Protein AF-0000000075205198 (afdb_homodimer)

Secondary structure (DSSP, 8-state):
--EEE-TTSTTTTS--S-----BTTBS-SBPPPPTT--TT-EEEEEEE--S-S-S-THHHHHHHHTTS-TTTTEEEETTTTEEEEEHHHHHHHHHHHHHTTT-TT--S-HHHHHHHHHHHHHHHHHH---BEEESTTSS--TTS--EEEEEEEE-THHHHHHHHHHHHHHHHHT---HHHHHHT--/--EEE-TTSTGGGS--S-----BTTBS-SBPPPPTT--TT-EEEEEEE--S-S-S-THHHHHHHHTTS-GGGGEEEETTTTEEEEEHHHHHHHHHHHHHTTT-TT--S-HHHHHHHHHHHHHHHHHH---BEEES-SSS--TTS--EEEEEEEE-THHHHHHHHHHHHHHHHHT---HHHHHHT--

Solvent-accessible surface area (backbone atoms only — not comparable to full-atom values): 20553 Å² total; per-residue (Å²): 131,74,49,77,47,61,91,78,55,54,66,61,64,44,71,66,91,60,85,55,73,53,49,94,84,38,52,71,57,47,61,77,61,48,88,94,47,58,90,78,39,38,23,46,44,65,40,64,69,68,90,64,55,45,76,54,27,77,84,29,37,68,62,42,66,64,68,47,41,48,46,52,27,33,44,58,42,59,93,80,47,43,50,21,36,29,39,28,39,50,50,49,48,32,54,40,39,53,28,22,57,79,33,92,77,56,60,30,46,70,68,57,42,31,50,33,50,42,49,51,52,51,49,34,44,30,58,37,41,48,32,43,29,76,45,68,53,83,63,49,40,96,84,50,78,48,64,56,48,63,36,86,16,36,49,41,65,47,56,47,51,31,29,42,53,40,37,54,58,43,47,75,73,70,61,73,56,62,63,38,50,61,68,57,49,107,128,73,48,77,46,59,89,79,55,55,66,60,64,45,70,65,90,62,82,57,73,52,50,94,84,38,52,71,58,49,62,77,60,49,88,96,47,56,91,78,40,38,22,44,43,65,40,63,68,68,92,62,56,44,76,53,28,76,83,28,37,67,62,40,64,64,70,46,40,49,46,52,28,32,44,60,42,58,92,82,48,42,51,22,33,29,40,28,39,50,50,49,48,32,54,39,39,53,28,21,56,79,33,90,78,54,58,30,47,70,68,56,44,32,51,31,49,44,48,49,52,52,48,35,44,32,56,37,41,47,30,43,30,74,61,54,65,84,62,48,40,96,83,50,78,50,64,56,49,63,37,85,16,36,48,39,65,47,55,49,52,31,29,40,53,41,37,54,57,46,47,75,73,69,60,73,56,62,64,40,51,60,66,56,50,107

Organism: Armillaria gallica (NCBI:txid47427)

Sequence (372 aa):
MVVKCSRNNIYTILHPQFESRFLGHDFPSSLPLPPSRSPSDRVLLPVQETVHYSLSGDASDNEWSNLTSAGFGYAHLGPDSRLFMVGMFHELHCLRVLNFAFDRSHKATGDHVHHCLNYLRQMALCSADVTLEPGDFTKRNFDGSRTGSVHVCRDWSALYDAMEENWVQWEDVDGDDTSARTAASLMVVKCSRNNIYTILHPQFESRFLGHDFPSSLPLPPSRSPSDRVLLPVQETVHYSLSGDASDNEWSNLTSAGFGYAHLGPDSRLFMVGMFHELHCLRVLNFAFDRSHKATGDHVHHCLNYLRQMALCSADVTLEPGDFTKRNFDGSRTGSVHVCRDWSALYDAMEENWVQWEDVDGDDTSARTAASL

InterPro domains:
  IPR021765 Mycotoxin biosynthesis protein UstYa-like [PF11807] (83-161)
  IPR021765 Mycotoxin biosynthesis protein UstYa-like [PTHR33365] (65-172)

Radius of gyration: 20.65 Å; Cα contacts (8 Å, |Δi|>4): 602; chains: 2; bounding box: 50×59×40 Å

pLDDT: mean 81.4, std 19.87, range [23.39, 98.44]

Nearest PDB structures (foldseek):
  6i6m-assembly1_B  TM=3.383E-01  e=5.314E+00  Papaver somniferum
  6i6n-assembly1_B  TM=3.858E-01  e=7.253E+00  Papaver somniferum
  1g9j-assembly1_A  TM=3.951E-01  e=6.018E+00  Ruminiclostridium cellulolyticum
  7vkl-assembly1_A  TM=1.612E-01  e=4.994E+00  Mus musculus
  8fy3-assembly1_B  TM=1.682E-01  e=8.741E+00  Homo sapiens

Foldseek 3Di:
DPDDDDPPCPVVVQDPPPQQQPPDPRDGPAQDFDPVDDQPDKDKDWAFDDPALDLQQPVRLVVLQVVAAQLLQWFQDHPVGDTDGHLVSLLSLLSSLSSCCPPPVCQRPPVSNVVNVVSVVVVCVVVVFPFDWDPVVVPPPPPDDRTTGMGIGRPCVRVRVSSVVRNVVVCVPPVDSVPSPVVSGD/DPDDDDPPCPCVVQDPPPQQQPPDPRDGPAQDFDPVDDQPDKDKDWAFDDPALDLQQPVRLVVLQVVAAQLLQWFQDHPVGDTDGHLVSLLSLLSSLSSCCPPPVPQRPPVSNVVNVVSVVVVCVVVVFPFDWDDPVVVPPPPDDRTTGMGIGGDCVRVRVSSVVRNVVVCVPPVDSVPSDVVSGD

Structure (mmCIF, N/CA/C/O backbone):
data_AF-0000000075205198-model_v1
#
loop_
_entity.id
_entity.type
_entity.pdbx_description
1 polymer 'Oxidase ustYa'
#
loop_
_atom_site.group_PDB
_atom_site.id
_atom_site.type_symbol
_atom_site.label_atom_id
_atom_site.label_alt_id
_atom_site.label_comp_id
_atom_site.label_asym_id
_atom_site.label_entity_id
_atom_site.label_seq_id
_atom_site.pdbx_PDB_ins_code
_atom_site.Cartn_x
_atom_site.Cartn_y
_atom_site.Cartn_z
_atom_site.occupancy
_atom_site.B_iso_or_equiv
_atom_site.auth_seq_id
_atom_site.auth_comp_id
_atom_site.auth_asym_id
_atom_site.auth_atom_id
_atom_site.pdbx_PDB_model_num
ATOM 1 N N . MET A 1 1 ? 1.169 7.176 -18.672 1 23.47 1 MET A N 1
ATOM 2 C CA . MET A 1 1 ? 2.529 7.129 -19.203 1 23.47 1 MET A CA 1
ATOM 3 C C . MET A 1 1 ? 3.553 7.105 -18.078 1 23.47 1 MET A C 1
ATOM 5 O O . MET A 1 1 ? 3.557 7.992 -17.219 1 23.47 1 MET A O 1
ATOM 9 N N . VAL A 1 2 ? 3.914 6.008 -17.688 1 34.41 2 VAL A N 1
ATOM 10 C CA . VAL A 1 2 ? 4.973 5.754 -16.719 1 34.41 2 VAL A CA 1
ATOM 11 C C . VAL A 1 2 ? 6.305 6.262 -17.266 1 34.41 2 VAL A C 1
ATOM 13 O O . VAL A 1 2 ? 6.668 5.977 -18.406 1 34.41 2 VAL A O 1
ATOM 16 N N . VAL A 1 3 ? 6.828 7.371 -16.922 1 29.94 3 VAL A N 1
ATOM 17 C CA . VAL A 1 3 ? 8.133 7.82 -17.391 1 29.94 3 VAL A CA 1
ATOM 18 C C . VAL A 1 3 ? 9.234 7.086 -16.625 1 29.94 3 VAL A C 1
ATOM 20 O O . VAL A 1 3 ? 9.188 6.984 -15.398 1 29.94 3 VAL A O 1
ATOM 23 N N . LYS A 1 4 ? 10 6.355 -17.438 1 35.94 4 LYS A N 1
ATOM 24 C CA . LYS A 1 4 ? 11.164 5.637 -16.922 1 35.94 4 LYS A CA 1
ATOM 25 C C . LYS A 1 4 ? 12.25 6.605 -16.453 1 35.94 4 LYS A C 1
ATOM 27 O O . LYS A 1 4 ? 12.586 7.555 -17.172 1 35.94 4 LYS A O 1
ATOM 32 N N . CYS A 1 5 ? 12.453 6.828 -15.258 1 34.03 5 CYS A N 1
ATOM 33 C CA . CYS A 1 5 ? 13.523 7.73 -14.836 1 34.03 5 CYS A CA 1
ATOM 34 C C . CYS A 1 5 ? 14.852 6.992 -14.758 1 34.03 5 CYS A C 1
ATOM 36 O O . CYS A 1 5 ? 14.922 5.883 -14.227 1 34.03 5 CYS A O 1
ATOM 38 N N . SER A 1 6 ? 15.734 7.211 -15.672 1 29.42 6 SER A N 1
ATOM 39 C CA . SER A 1 6 ? 17.078 6.648 -15.664 1 29.42 6 SER A CA 1
ATOM 40 C C . SER A 1 6 ? 17.703 6.707 -14.266 1 29.42 6 SER A C 1
ATOM 42 O O . SER A 1 6 ? 17.328 7.551 -13.453 1 29.42 6 SER A O 1
ATOM 44 N N . ARG A 1 7 ? 18.625 5.648 -13.859 1 35.31 7 ARG A N 1
ATOM 45 C CA . ARG A 1 7 ? 19.344 5.426 -12.609 1 35.31 7 ARG A CA 1
ATOM 46 C C . ARG A 1 7 ? 19.766 6.75 -11.977 1 35.31 7 ARG A C 1
ATOM 48 O O . ARG A 1 7 ? 19.75 6.887 -10.758 1 35.31 7 ARG A O 1
ATOM 55 N N . ASN A 1 8 ? 20.609 7.535 -12.641 1 28.91 8 ASN A N 1
ATOM 56 C CA . ASN A 1 8 ? 21.375 8.664 -12.125 1 28.91 8 ASN A CA 1
ATOM 57 C C . ASN A 1 8 ? 20.469 9.82 -11.719 1 28.91 8 ASN A C 1
ATOM 59 O O . ASN A 1 8 ? 20.859 10.672 -10.914 1 28.91 8 ASN A O 1
ATOM 63 N N . ASN A 1 9 ? 19.484 10.172 -12.508 1 28.69 9 ASN A N 1
ATOM 64 C CA . ASN A 1 9 ? 18.859 11.492 -12.5 1 28.69 9 ASN A CA 1
ATOM 65 C C . ASN A 1 9 ? 17.672 11.539 -11.539 1 28.69 9 ASN A C 1
ATOM 67 O O . ASN A 1 9 ? 16.859 12.469 -11.586 1 28.69 9 ASN A O 1
ATOM 71 N N . ILE A 1 10 ? 17.375 10.477 -11.016 1 31.58 10 ILE A N 1
ATOM 72 C CA . ILE A 1 10 ? 16.172 10.594 -10.195 1 31.58 10 ILE A CA 1
ATOM 73 C C . ILE A 1 10 ? 16.422 11.547 -9.031 1 31.58 10 ILE A C 1
ATOM 75 O O . ILE A 1 10 ? 15.531 12.305 -8.633 1 31.58 10 ILE A O 1
ATOM 79 N N . TYR A 1 11 ? 17.594 11.258 -8.461 1 32.47 11 TYR A N 1
ATOM 80 C CA . TYR A 1 11 ? 17.875 12.086 -7.293 1 32.47 11 TYR A CA 1
ATOM 81 C C . TYR A 1 11 ? 17.906 13.562 -7.66 1 32.47 11 TYR A C 1
ATOM 83 O O . TYR A 1 11 ? 17.75 14.43 -6.793 1 32.47 11 TYR A O 1
ATOM 91 N N . THR A 1 12 ? 18.422 13.727 -8.922 1 31 12 THR A N 1
ATOM 92 C CA . THR A 1 12 ? 18.688 15.125 -9.234 1 31 12 THR A CA 1
ATOM 93 C C . THR A 1 12 ? 17.391 15.898 -9.406 1 31 12 THR A C 1
ATOM 95 O O . THR A 1 12 ? 17.406 17.125 -9.547 1 31 12 THR A O 1
ATOM 98 N N . ILE A 1 13 ? 16.469 15.109 -9.883 1 33.19 13 ILE A N 1
ATOM 99 C CA . ILE A 1 13 ? 15.336 16.016 -9.953 1 33.19 13 ILE A CA 1
ATOM 100 C C . ILE A 1 13 ? 15.016 16.562 -8.562 1 33.19 13 ILE A C 1
ATOM 102 O O . ILE A 1 13 ? 14.055 17.312 -8.375 1 33.19 13 ILE A O 1
ATOM 106 N N . LEU A 1 14 ? 15.414 15.648 -7.598 1 36 14 LEU A N 1
ATOM 107 C CA . LEU A 1 14 ? 15.117 16.203 -6.285 1 36 14 LEU A CA 1
ATOM 108 C C . LEU A 1 14 ? 15.773 17.578 -6.109 1 36 14 LEU A C 1
ATOM 110 O O . LEU A 1 14 ? 16.906 17.781 -6.555 1 36 14 LEU A O 1
ATOM 114 N N . HIS A 1 15 ? 15.039 18.547 -6.035 1 35.53 15 HIS A N 1
ATOM 115 C CA . HIS A 1 15 ? 15.359 19.953 -5.953 1 35.53 15 HIS A CA 1
ATOM 116 C C . HIS A 1 15 ? 16.578 20.188 -5.07 1 35.53 15 HIS A C 1
ATOM 118 O O . HIS A 1 15 ? 16.719 19.562 -4.016 1 35.53 15 HIS A O 1
ATOM 124 N N . PRO A 1 16 ? 17.75 20.5 -5.609 1 36 16 PRO A N 1
ATOM 125 C CA . PRO A 1 16 ? 18.766 21.109 -4.754 1 36 16 PRO A CA 1
ATOM 126 C C . PRO A 1 16 ? 18.156 21.875 -3.572 1 36 16 PRO A C 1
ATOM 128 O O . PRO A 1 16 ? 16.984 22.281 -3.633 1 36 16 PRO A O 1
ATOM 131 N N . GLN A 1 17 ? 18.797 21.781 -2.32 1 39.09 17 GLN A N 1
ATOM 132 C CA . GLN A 1 17 ? 18.594 22.641 -1.159 1 39.09 17 GLN A CA 1
ATOM 133 C C . GLN A 1 17 ? 18.172 24.047 -1.582 1 39.09 17 GLN A C 1
ATOM 135 O O . GLN A 1 17 ? 18.875 25.016 -1.318 1 39.09 17 GLN A O 1
ATOM 140 N N . PHE A 1 18 ? 17.906 24.312 -2.779 1 45.75 18 PHE A N 1
ATOM 141 C CA . PHE A 1 18 ? 17.453 25.688 -2.857 1 45.75 18 PHE A CA 1
ATOM 142 C C . PHE A 1 18 ? 16.188 25.891 -2.033 1 45.75 18 PHE A C 1
ATOM 144 O O . PHE A 1 18 ? 15.375 24.969 -1.895 1 45.75 18 PHE A O 1
ATOM 151 N N . GLU A 1 19 ? 16.141 26.828 -1.091 1 64.31 19 GLU A N 1
ATOM 152 C CA . GLU A 1 19 ? 15.086 27.281 -0.189 1 64.31 19 GLU A CA 1
ATOM 153 C C . GLU A 1 19 ? 13.734 27.328 -0.901 1 64.31 19 GLU A C 1
ATOM 155 O O . GLU A 1 19 ? 13.492 28.219 -1.718 1 64.31 19 GLU A O 1
ATOM 160 N N . SER A 1 20 ? 13.047 26.125 -0.979 1 78.88 20 SER A N 1
ATOM 161 C CA . SER A 1 20 ? 11.695 26.156 -1.54 1 78.88 20 SER A CA 1
ATOM 162 C C . SER A 1 20 ? 10.836 27.219 -0.853 1 78.88 20 SER A C 1
ATOM 164 O O . SER A 1 20 ? 10.977 27.453 0.349 1 78.88 20 SER A O 1
ATOM 166 N N . ARG A 1 21 ? 10.227 28.047 -1.669 1 84.5 21 ARG A N 1
ATOM 167 C CA . ARG A 1 21 ? 9.312 29.047 -1.122 1 84.5 21 ARG A CA 1
ATOM 168 C C . ARG A 1 21 ? 7.98 28.406 -0.739 1 84.5 21 ARG A C 1
ATOM 170 O O . ARG A 1 21 ? 7.152 29.031 -0.077 1 84.5 21 ARG A O 1
ATOM 177 N N . PHE A 1 22 ? 7.781 27.062 -1.086 1 88.12 22 PHE A N 1
ATOM 178 C CA . PHE A 1 22 ? 6.598 26.266 -0.776 1 88.12 22 PHE A CA 1
ATOM 179 C C . PHE A 1 22 ? 5.348 26.906 -1.369 1 88.12 22 PHE A C 1
ATOM 181 O O . PHE A 1 22 ? 4.281 26.891 -0.747 1 88.12 22 PHE A O 1
ATOM 188 N N . LEU A 1 23 ? 5.57 27.594 -2.547 1 84.06 23 LEU A N 1
ATOM 189 C CA . LEU A 1 23 ? 4.445 28.141 -3.293 1 84.06 23 LEU A CA 1
ATOM 190 C C . LEU A 1 23 ? 4.191 27.344 -4.566 1 84.06 23 LEU A C 1
ATOM 192 O O . LEU A 1 23 ? 5.137 26.922 -5.242 1 84.06 23 LEU A O 1
ATOM 196 N N . GLY A 1 24 ? 2.912 27.156 -4.867 1 83.38 24 GLY A N 1
ATOM 197 C CA . GLY A 1 24 ? 2.592 26.391 -6.074 1 83.38 24 GLY A CA 1
ATOM 198 C C . GLY A 1 24 ? 3.25 25.031 -6.113 1 83.38 24 GLY A C 1
ATOM 199 O O . GLY A 1 24 ? 3.094 24.234 -5.191 1 83.38 24 GLY A O 1
ATOM 200 N N . HIS A 1 25 ? 4.105 24.859 -7.082 1 85.25 25 HIS A N 1
ATOM 201 C CA . HIS A 1 25 ? 4.75 23.562 -7.277 1 85.25 25 HIS A CA 1
ATOM 202 C C . HIS A 1 25 ? 6.176 23.562 -6.738 1 85.25 25 HIS A C 1
ATOM 204 O O . HIS A 1 25 ? 6.91 22.578 -6.898 1 85.25 25 HIS A O 1
ATOM 210 N N . ASP A 1 26 ? 6.496 24.703 -6.094 1 87.94 26 ASP A N 1
ATOM 211 C CA . ASP A 1 26 ? 7.844 24.844 -5.547 1 87.94 26 ASP A CA 1
ATOM 212 C C . ASP A 1 26 ? 7.926 24.266 -4.137 1 87.94 26 ASP A C 1
ATOM 214 O O . ASP A 1 26 ? 7.879 25 -3.15 1 87.94 26 ASP A O 1
ATOM 218 N N . PHE A 1 27 ? 8.055 23.047 -3.955 1 89.5 27 PHE A N 1
ATOM 219 C CA . PHE A 1 27 ? 8.234 22.328 -2.697 1 89.5 27 PHE A CA 1
ATOM 220 C C . PHE A 1 27 ? 8.883 20.984 -2.932 1 89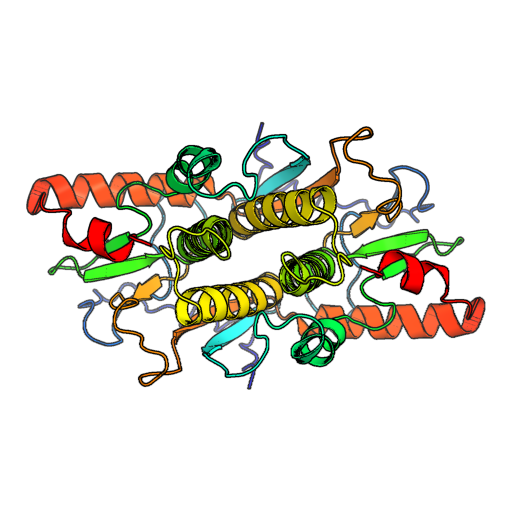.5 27 PHE A C 1
ATOM 222 O O . PHE A 1 27 ? 8.828 20.438 -4.035 1 89.5 27 PHE A O 1
ATOM 229 N N . PRO A 1 28 ? 9.562 20.438 -1.964 1 90.44 28 PRO A N 1
ATOM 230 C CA . PRO A 1 28 ? 10.164 19.125 -2.154 1 90.44 28 PRO A CA 1
ATOM 231 C C . PRO A 1 28 ? 9.117 18.031 -2.395 1 90.44 28 PRO A C 1
ATOM 233 O O . PRO A 1 28 ? 7.984 18.141 -1.921 1 90.44 28 PRO A O 1
ATOM 236 N N . SER A 1 29 ? 9.492 17 -3.035 1 90.44 29 SER A N 1
ATOM 237 C CA . SER A 1 29 ? 8.57 15.914 -3.357 1 90.44 29 SER A CA 1
ATOM 238 C C . SER A 1 29 ? 8.359 14.992 -2.16 1 90.44 29 SER A C 1
ATOM 240 O O . SER A 1 29 ? 7.367 14.258 -2.105 1 90.44 29 SER A O 1
ATOM 242 N N . SER A 1 30 ? 9.359 15.086 -1.227 1 94.06 30 SER A N 1
ATOM 243 C CA . SER A 1 30 ? 9.273 14.141 -0.115 1 94.06 30 SER A CA 1
ATOM 244 C C . SER A 1 30 ? 9.453 14.852 1.225 1 94.06 30 SER A C 1
ATOM 246 O O . SER A 1 30 ? 10.102 15.898 1.299 1 94.06 30 SER A O 1
ATOM 248 N N . LEU A 1 31 ? 8.836 14.25 2.232 1 94.38 31 LEU A N 1
ATOM 249 C CA . LEU A 1 31 ? 8.977 14.727 3.604 1 94.38 31 LEU A CA 1
ATOM 250 C C . LEU A 1 31 ? 10.438 14.68 4.047 1 94.38 31 LEU A C 1
ATOM 252 O O . LEU A 1 31 ? 11.094 13.641 3.928 1 94.38 31 LEU A O 1
ATOM 256 N N . PRO A 1 32 ? 10.914 15.805 4.469 1 89.94 32 PRO A N 1
ATOM 257 C CA . PRO A 1 32 ? 12.258 15.758 5.039 1 89.94 32 PRO A CA 1
ATOM 258 C C . PRO A 1 32 ? 12.336 14.898 6.305 1 89.94 32 PRO A C 1
ATOM 260 O O . PRO A 1 32 ? 11.5 15.047 7.199 1 89.94 32 PRO A O 1
ATOM 263 N N . LEU A 1 33 ? 13.305 14.008 6.375 1 91.06 33 LEU A N 1
ATOM 264 C CA . LEU A 1 33 ? 13.5 13.164 7.551 1 91.06 33 LEU A CA 1
ATOM 265 C C . LEU A 1 33 ? 14.578 13.758 8.461 1 91.06 33 LEU A C 1
ATOM 267 O O . LEU A 1 33 ? 15.438 14.516 8 1 91.06 33 LEU A O 1
ATOM 271 N N . PRO A 1 34 ? 14.477 13.414 9.742 1 85.56 34 PRO A N 1
ATOM 272 C CA . PRO A 1 34 ? 15.562 13.844 10.625 1 85.56 34 PRO A CA 1
ATOM 273 C C . PRO A 1 34 ? 16.922 13.305 10.195 1 85.56 34 PRO A C 1
ATOM 275 O O . PRO A 1 34 ? 17 12.227 9.594 1 85.56 34 PRO A O 1
ATOM 278 N N . PRO A 1 35 ? 17.891 14.039 10.531 1 82.06 35 PRO A N 1
ATOM 279 C CA . PRO A 1 35 ? 19.234 13.641 10.102 1 82.06 35 PRO A CA 1
ATOM 280 C C . PRO A 1 35 ? 19.625 12.242 10.594 1 82.06 35 PRO A C 1
ATOM 282 O O . PRO A 1 35 ? 20.438 11.562 9.969 1 82.06 35 PRO A O 1
ATOM 285 N N . SER A 1 36 ? 19.078 11.812 11.703 1 85.56 36 SER A N 1
ATOM 286 C CA . SER A 1 36 ? 19.422 10.516 12.281 1 85.56 36 SER A CA 1
ATOM 287 C C . SER A 1 36 ? 18.719 9.375 11.547 1 85.56 36 SER A C 1
ATOM 289 O O . SER A 1 36 ? 18.969 8.203 11.82 1 85.56 36 SER A O 1
ATOM 291 N N . ARG A 1 37 ? 17.859 9.812 10.602 1 85 37 ARG A N 1
ATOM 292 C CA . ARG A 1 37 ? 17.078 8.812 9.898 1 85 37 ARG A CA 1
ATOM 293 C C . ARG A 1 37 ? 17.375 8.844 8.398 1 85 37 ARG A C 1
ATOM 295 O O . ARG A 1 37 ? 17.594 9.906 7.824 1 85 37 ARG A O 1
ATOM 302 N N . SER A 1 38 ? 17.297 7.598 7.816 1 81.44 38 SER A N 1
ATOM 303 C CA . SER A 1 38 ? 17.547 7.492 6.379 1 81.44 38 SER A CA 1
ATOM 304 C C . SER A 1 38 ? 16.375 6.805 5.676 1 81.44 38 SER A C 1
ATOM 306 O O . SER A 1 38 ? 15.82 5.832 6.188 1 81.44 38 SER A O 1
ATOM 308 N N . PRO A 1 39 ? 16.031 7.352 4.508 1 77.44 39 PRO A N 1
ATOM 309 C CA . PRO A 1 39 ? 15.008 6.668 3.713 1 77.44 39 PRO A CA 1
ATOM 310 C C . PRO A 1 39 ? 15.43 5.258 3.303 1 77.44 39 PRO A C 1
ATOM 312 O O . PRO A 1 39 ? 14.586 4.457 2.896 1 77.44 39 PRO A O 1
ATOM 315 N N . SER A 1 40 ? 16.719 4.977 3.504 1 82 40 SER A N 1
ATOM 316 C CA . SER A 1 40 ? 17.219 3.674 3.068 1 82 40 SER A CA 1
ATOM 317 C C . SER A 1 40 ? 17.188 2.662 4.207 1 82 40 SER A C 1
ATOM 319 O O . SER A 1 40 ? 17.453 1.476 3.996 1 82 40 SER A O 1
ATOM 321 N N . ASP A 1 41 ? 16.859 3.199 5.379 1 89.12 41 ASP A N 1
ATOM 322 C CA . ASP A 1 41 ? 16.75 2.273 6.508 1 89.12 41 ASP A CA 1
ATOM 323 C C . ASP A 1 41 ? 15.648 1.248 6.277 1 89.12 41 ASP A C 1
ATOM 325 O O . ASP A 1 41 ? 14.555 1.599 5.832 1 89.12 41 ASP A O 1
ATOM 329 N N . ARG A 1 42 ? 16.062 -0.014 6.516 1 93.56 42 ARG A N 1
ATOM 330 C CA . ARG A 1 42 ? 15.102 -1.09 6.301 1 93.56 42 ARG A CA 1
ATOM 331 C C . ARG A 1 42 ? 14.828 -1.847 7.598 1 93.56 42 ARG A C 1
ATOM 333 O O . ARG A 1 42 ? 15.711 -1.946 8.461 1 93.56 42 ARG A O 1
ATOM 340 N N . VAL A 1 43 ? 13.609 -2.322 7.754 1 93.88 43 VAL A N 1
ATOM 341 C CA . VAL A 1 43 ? 13.195 -3.17 8.867 1 93.88 43 VAL A CA 1
ATOM 342 C C . VAL A 1 43 ? 12.422 -4.375 8.336 1 93.88 43 VAL A C 1
ATOM 344 O O . VAL A 1 43 ? 11.938 -4.359 7.203 1 93.88 43 VAL A O 1
ATOM 347 N N . LEU A 1 44 ? 12.398 -5.422 9.109 1 94.69 44 LEU A N 1
ATOM 348 C CA . LEU A 1 44 ? 11.648 -6.621 8.742 1 94.69 44 LEU A CA 1
ATOM 349 C C . LEU A 1 44 ? 10.281 -6.629 9.414 1 94.69 44 LEU A C 1
ATOM 351 O O . LEU A 1 44 ? 10.156 -6.289 10.594 1 94.69 44 LEU A O 1
ATOM 355 N N . LEU A 1 45 ? 9.289 -6.992 8.656 1 94.69 45 LEU A N 1
ATOM 356 C CA . LEU A 1 45 ? 7.922 -7.051 9.156 1 94.69 45 LEU A CA 1
ATOM 357 C C . LEU A 1 45 ? 7.316 -8.43 8.914 1 94.69 45 LEU A C 1
ATOM 359 O O . LEU A 1 45 ? 6.918 -8.75 7.793 1 94.69 45 LEU A O 1
ATOM 363 N N . PRO A 1 46 ? 7.297 -9.281 9.93 1 92.5 46 PRO A N 1
ATOM 364 C CA . PRO A 1 46 ? 6.414 -10.445 9.797 1 92.5 46 PRO A CA 1
ATOM 365 C C . PRO A 1 46 ? 4.934 -10.07 9.844 1 92.5 46 PRO A C 1
ATOM 367 O O . PRO A 1 46 ? 4.457 -9.547 10.852 1 92.5 46 PRO A O 1
ATOM 370 N N . VAL A 1 47 ? 4.27 -10.297 8.781 1 92.19 47 VAL A N 1
ATOM 371 C CA . VAL A 1 47 ? 2.85 -9.953 8.75 1 92.19 47 VAL A CA 1
ATOM 372 C C . VAL A 1 47 ? 2.09 -10.805 9.773 1 92.19 47 VAL A C 1
ATOM 374 O O . VAL A 1 47 ? 2.355 -12 9.914 1 92.19 47 VAL A O 1
ATOM 377 N N . GLN A 1 48 ? 1.148 -10.148 10.469 1 89.88 48 GLN A N 1
ATOM 378 C CA . GLN A 1 48 ? 0.395 -10.836 11.508 1 89.88 48 GLN A CA 1
ATOM 379 C C . GLN A 1 48 ? -1.103 -10.57 11.367 1 89.88 48 GLN A C 1
ATOM 381 O O . GLN A 1 48 ? -1.514 -9.484 10.969 1 89.88 48 GLN A O 1
ATOM 386 N N . GLU A 1 49 ? -1.832 -11.586 11.648 1 89 49 GLU A N 1
ATOM 387 C CA . GLU A 1 49 ? -3.268 -11.375 11.805 1 89 49 GLU A CA 1
ATOM 388 C C . GLU A 1 49 ? -3.594 -10.797 13.18 1 89 49 GLU A C 1
ATOM 390 O O . GLU A 1 49 ? -2.816 -10.953 14.125 1 89 49 GLU A O 1
ATOM 395 N N . THR A 1 50 ? -4.664 -10.078 13.297 1 89.94 50 THR A N 1
ATOM 396 C CA . THR A 1 50 ? -5.086 -9.461 14.547 1 89.94 50 THR A CA 1
ATOM 397 C C . THR A 1 50 ? -6.605 -9.383 14.633 1 89.94 50 THR A C 1
ATOM 399 O O . THR A 1 50 ? -7.285 -9.359 13.602 1 89.94 50 THR A O 1
ATOM 402 N N . VAL A 1 51 ? -7.156 -9.32 15.781 1 90.56 51 VAL A N 1
ATOM 403 C CA . VAL A 1 51 ? -8.586 -9.109 15.977 1 90.56 51 VAL A CA 1
ATOM 404 C C . VAL A 1 51 ? -8.914 -7.625 15.844 1 90.56 51 VAL A C 1
ATOM 406 O O . VAL A 1 51 ? -10.086 -7.246 15.75 1 90.56 51 VAL A O 1
ATOM 409 N N . HIS A 1 52 ? -7.883 -6.777 15.766 1 93.06 52 HIS A N 1
ATOM 410 C CA . HIS A 1 52 ? -8.055 -5.332 15.695 1 93.06 52 HIS A CA 1
ATOM 411 C C . HIS A 1 52 ? -8.281 -4.879 14.258 1 93.06 52 HIS A C 1
ATOM 413 O O . HIS A 1 52 ? -8.016 -5.629 13.312 1 93.06 52 HIS A O 1
ATOM 419 N N . TYR A 1 53 ? -8.836 -3.656 14.125 1 93.31 53 TYR A N 1
ATOM 420 C CA . TYR A 1 53 ? -9.016 -2.992 12.836 1 93.31 53 TYR A CA 1
ATOM 421 C C . TYR A 1 53 ? -10.062 -3.709 11.992 1 93.31 53 TYR A C 1
ATOM 423 O O . TYR A 1 53 ? -9.82 -4.012 10.82 1 93.31 53 TYR A O 1
ATOM 431 N N . SER A 1 54 ? -11.07 -4.055 12.617 1 89.88 54 SER A N 1
ATOM 432 C CA . SER A 1 54 ? -12.203 -4.652 11.922 1 89.88 54 SER A CA 1
ATOM 433 C C . SER A 1 54 ? -12.992 -3.598 11.148 1 89.88 54 SER A C 1
ATOM 435 O O . SER A 1 54 ? -12.805 -2.396 11.359 1 89.88 54 SER A O 1
ATOM 437 N N . LEU A 1 55 ? -13.742 -4.039 10.211 1 89.19 55 LEU A N 1
ATOM 438 C CA . LEU A 1 55 ? -14.68 -3.182 9.5 1 89.19 55 LEU A CA 1
ATOM 439 C C . LEU A 1 55 ? -15.977 -3.021 10.281 1 89.19 55 LEU A C 1
ATOM 441 O O . LEU A 1 55 ? -17.031 -3.514 9.859 1 89.19 55 LEU A O 1
ATOM 445 N N . SER A 1 56 ? -16.016 -2.26 11.414 1 89.75 56 SER A N 1
ATOM 446 C CA . SER A 1 56 ? -17.172 -2.176 12.297 1 89.75 56 SER A CA 1
ATOM 447 C C . SER A 1 56 ? -17.594 -0.729 12.516 1 89.75 56 SER A C 1
ATOM 449 O O . SER A 1 56 ? -18.312 -0.423 13.469 1 89.75 56 SER A O 1
ATOM 451 N N . GLY A 1 57 ? -17.125 0.128 11.648 1 90.94 57 GLY A N 1
ATOM 452 C CA . GLY A 1 57 ? -17.531 1.519 11.742 1 90.94 57 GLY A CA 1
ATOM 453 C C . GLY A 1 57 ? -17.109 2.184 13.039 1 90.94 57 GLY A C 1
ATOM 454 O O . GLY A 1 57 ? -15.945 2.137 13.414 1 90.94 57 GLY A O 1
ATOM 455 N N . ASP A 1 58 ? -18.031 2.68 13.773 1 93.19 58 ASP A N 1
ATOM 456 C CA . ASP A 1 58 ? -17.766 3.426 14.992 1 93.19 58 ASP A CA 1
ATOM 457 C C . ASP A 1 58 ? -17.062 2.545 16.031 1 93.19 58 ASP A C 1
ATOM 459 O O . ASP A 1 58 ? -16.188 3.006 16.75 1 93.19 58 ASP A O 1
ATOM 463 N N . ALA A 1 59 ? -17.469 1.325 16.094 1 92.88 59 ALA A N 1
ATOM 464 C CA . ALA A 1 59 ? -16.969 0.42 17.125 1 92.88 59 ALA A CA 1
ATOM 465 C C . ALA A 1 59 ? -15.461 0.223 17 1 92.88 59 ALA A C 1
ATOM 467 O O . ALA A 1 59 ? -14.773 0.007 18.016 1 92.88 59 ALA A O 1
ATOM 468 N N . SER A 1 60 ? -14.898 0.358 15.766 1 93.69 60 SER A N 1
ATOM 469 C CA . SER A 1 60 ? -13.469 0.141 15.57 1 93.69 60 SER A CA 1
ATOM 470 C C . SER A 1 60 ? -12.758 1.441 15.211 1 93.69 60 SER A C 1
ATOM 472 O O . SER A 1 60 ? -11.555 1.446 14.961 1 93.69 60 SER A O 1
ATOM 474 N N . ASP A 1 61 ? -13.43 2.529 15.219 1 94.19 61 ASP A N 1
ATOM 475 C CA . ASP A 1 61 ? -12.875 3.779 14.711 1 94.19 61 ASP A CA 1
ATOM 476 C C . ASP A 1 61 ? -11.672 4.227 15.531 1 94.19 61 ASP A C 1
ATOM 478 O O . ASP A 1 61 ? -10.727 4.809 15 1 94.19 61 ASP A O 1
ATOM 482 N N . ASN A 1 62 ? -11.742 4.023 16.812 1 95.06 62 ASN A N 1
ATOM 483 C CA . ASN A 1 62 ? -10.625 4.438 17.656 1 95.06 62 ASN A CA 1
ATOM 484 C C . ASN A 1 62 ? -9.32 3.76 17.25 1 95.06 62 ASN A C 1
ATOM 486 O O . ASN A 1 62 ? -8.258 4.383 17.266 1 95.06 62 ASN A O 1
ATOM 490 N N . GLU A 1 63 ? -9.359 2.553 16.875 1 95.81 63 GLU A N 1
ATOM 491 C CA . GLU A 1 63 ? -8.172 1.844 16.406 1 95.81 63 GLU A CA 1
ATOM 492 C C . GLU A 1 63 ? -7.645 2.441 15.102 1 95.81 63 GLU A C 1
ATOM 494 O O . GLU A 1 63 ? -6.445 2.689 14.969 1 95.81 63 GLU A O 1
ATOM 499 N N . TRP A 1 64 ? -8.531 2.691 14.188 1 95.94 64 TRP A N 1
ATOM 500 C CA . TRP A 1 64 ? -8.156 3.234 12.883 1 95.94 64 TRP A CA 1
ATOM 501 C C . TRP A 1 64 ? -7.656 4.672 13.023 1 95.94 64 TRP A C 1
ATOM 503 O O . TRP A 1 64 ? -6.652 5.047 12.406 1 95.94 64 TRP A O 1
ATOM 513 N N . SER A 1 65 ? -8.336 5.48 13.852 1 93.94 65 SER A N 1
ATOM 514 C CA . SER A 1 65 ? -7.996 6.891 13.992 1 93.94 65 SER A CA 1
ATOM 515 C C . SER A 1 65 ? -6.645 7.074 14.672 1 93.94 65 SER A C 1
ATOM 517 O O . SER A 1 65 ? -5.992 8.109 14.508 1 93.94 65 SER A O 1
ATOM 519 N N . ASN A 1 66 ? -6.188 6.094 15.406 1 95.19 66 ASN A N 1
ATOM 520 C CA . ASN A 1 66 ? -4.93 6.195 16.141 1 95.19 66 ASN A CA 1
ATOM 521 C C . ASN A 1 66 ? -3.738 5.824 15.258 1 95.19 66 ASN A C 1
ATOM 523 O O . ASN A 1 66 ? -2.588 5.922 15.688 1 95.19 66 ASN A O 1
ATOM 527 N N . LEU A 1 67 ? -3.998 5.488 14 1 96.19 67 LEU A N 1
ATOM 528 C CA . LEU A 1 67 ? -2.914 5.16 13.086 1 96.19 67 LEU A CA 1
ATOM 529 C C . LEU A 1 67 ? -2.273 6.43 12.523 1 96.19 67 LEU A C 1
ATOM 531 O O . LEU A 1 67 ? -1.188 6.375 11.945 1 96.19 67 LEU A O 1
ATOM 535 N N . THR A 1 68 ? -2.896 7.555 12.734 1 95.88 68 THR A N 1
ATOM 536 C CA . THR A 1 68 ? -2.363 8.797 12.195 1 95.88 68 THR A CA 1
ATOM 537 C C . THR A 1 68 ? -1.167 9.273 13.016 1 95.88 68 THR A C 1
ATOM 539 O O . THR A 1 68 ? -0.745 8.602 13.953 1 95.88 68 THR A O 1
ATOM 542 N N . SER A 1 69 ? -0.558 10.32 12.594 1 96.31 69 SER A N 1
ATOM 543 C CA . SER A 1 69 ? 0.587 10.938 13.258 1 96.31 69 SER A CA 1
ATOM 544 C C . SER A 1 69 ? 0.191 12.242 13.953 1 96.31 69 SER A C 1
ATOM 546 O O . SER A 1 69 ? -0.957 12.68 13.852 1 96.31 69 SER A O 1
ATOM 548 N N . ALA A 1 70 ? 1.207 12.773 14.695 1 94.19 70 ALA A N 1
ATOM 549 C CA . ALA A 1 70 ? 1.068 14.188 15.047 1 94.19 70 ALA A CA 1
ATOM 550 C C . ALA A 1 70 ? 0.769 15.031 13.812 1 94.19 70 ALA A C 1
ATOM 552 O O . ALA A 1 70 ? 1.353 14.812 12.75 1 94.19 70 ALA A O 1
ATOM 553 N N . GLY A 1 71 ? -0.261 15.914 13.961 1 91.44 71 GLY A N 1
ATOM 554 C CA . GLY A 1 71 ? -0.695 16.703 12.82 1 91.44 71 GLY A CA 1
ATOM 555 C C . GLY A 1 71 ? -1.702 15.984 11.945 1 91.44 71 GLY A C 1
ATOM 556 O O . GLY A 1 71 ? -1.982 16.422 10.828 1 91.44 71 GLY A O 1
ATOM 557 N N . PHE A 1 72 ? -2.145 14.781 12.352 1 92 72 PHE A N 1
ATOM 558 C CA . PHE A 1 72 ? -3.205 14.023 11.695 1 92 72 PHE A CA 1
ATOM 559 C C . PHE A 1 72 ? -2.812 13.664 10.266 1 92 72 PHE A C 1
ATOM 561 O O . PHE A 1 72 ? -3.65 13.688 9.359 1 92 72 PHE A O 1
ATOM 568 N N . GLY A 1 73 ? -1.466 13.422 10.102 1 94.06 73 GLY A N 1
ATOM 569 C CA . GLY A 1 73 ? -0.966 12.984 8.805 1 94.06 73 GLY A CA 1
ATOM 570 C C . GLY A 1 73 ? -0.548 14.133 7.906 1 94.06 73 GLY A C 1
ATOM 571 O O . GLY A 1 73 ? -0.042 13.914 6.805 1 94.06 73 GLY A O 1
ATOM 572 N N . TYR A 1 74 ? -0.738 15.383 8.406 1 92.12 74 TYR A N 1
ATOM 573 C CA . TYR A 1 74 ? -0.373 16.562 7.641 1 92.12 74 TYR A CA 1
ATOM 574 C C . TYR A 1 74 ? 0.877 17.219 8.211 1 92.12 74 TYR A C 1
ATOM 576 O O . TYR A 1 74 ? 0.982 17.422 9.422 1 92.12 74 TYR A O 1
ATOM 584 N N . ALA A 1 75 ? 1.768 17.562 7.359 1 92.19 75 ALA A N 1
ATOM 585 C CA . ALA A 1 75 ? 2.953 18.344 7.707 1 92.19 75 ALA A CA 1
ATOM 586 C C . ALA A 1 75 ? 2.748 19.812 7.395 1 92.19 75 ALA A C 1
ATOM 588 O O . ALA A 1 75 ? 2.17 20.172 6.363 1 92.19 75 ALA A O 1
ATOM 589 N N . HIS A 1 76 ? 3.172 20.625 8.312 1 89.44 76 HIS A N 1
ATOM 590 C CA . HIS A 1 76 ? 3.242 22.062 8.109 1 89.44 76 HIS A CA 1
ATOM 591 C C . HIS A 1 76 ? 4.625 22.484 7.629 1 89.44 76 HIS A C 1
ATOM 593 O O . HIS A 1 76 ? 5.594 22.438 8.391 1 89.44 76 HIS A O 1
ATOM 599 N N . LEU A 1 77 ? 4.672 22.938 6.371 1 90.12 77 LEU A N 1
ATOM 600 C CA . LEU A 1 77 ? 6 23.188 5.809 1 90.12 77 LEU A CA 1
ATOM 601 C C . LEU A 1 77 ? 6.086 24.578 5.211 1 90.12 77 LEU A C 1
ATOM 603 O O . LEU A 1 77 ? 5.098 25.094 4.676 1 90.12 77 LEU A O 1
ATOM 607 N N . GLY A 1 78 ? 7.359 25.141 5.262 1 88.06 78 GLY A N 1
ATOM 608 C CA . GLY A 1 78 ? 7.621 26.438 4.668 1 88.06 78 GLY A CA 1
ATOM 609 C C . GLY A 1 78 ? 7.27 27.594 5.578 1 88.06 78 GLY A C 1
ATOM 610 O O . GLY A 1 78 ? 6.781 27.391 6.691 1 88.06 78 GLY A O 1
ATOM 611 N N . PRO A 1 79 ? 7.473 28.828 5.086 1 86.62 79 PRO A N 1
ATOM 612 C CA . PRO A 1 79 ? 7.266 30.016 5.91 1 86.62 79 PRO A CA 1
ATOM 613 C C . PRO A 1 79 ? 5.801 30.234 6.277 1 86.62 79 PRO A C 1
ATOM 615 O O . PRO A 1 79 ? 5.5 30.797 7.336 1 86.62 79 PRO A O 1
ATOM 618 N N . ASP A 1 80 ? 4.867 29.75 5.438 1 84.94 80 ASP A N 1
ATOM 619 C CA . ASP A 1 80 ? 3.441 29.969 5.672 1 84.94 80 ASP A CA 1
ATOM 620 C C . ASP A 1 80 ? 2.783 28.719 6.238 1 84.94 80 ASP A C 1
ATOM 622 O O . ASP A 1 80 ? 1.555 28.609 6.238 1 84.94 80 ASP A O 1
ATOM 626 N N . SER A 1 81 ? 3.547 27.688 6.609 1 87.06 81 SER A N 1
ATOM 627 C CA . SER A 1 81 ? 3.025 26.453 7.188 1 87.06 81 SER A CA 1
ATOM 628 C C . SER A 1 81 ? 2.008 25.797 6.262 1 87.06 81 SER A C 1
ATOM 630 O O . SER A 1 81 ? 0.916 25.422 6.695 1 87.06 81 SER A O 1
ATOM 632 N N . ARG A 1 82 ? 2.406 25.734 5.012 1 87.38 82 ARG A N 1
ATOM 633 C CA . ARG A 1 82 ? 1.541 25.062 4.047 1 87.38 82 ARG A CA 1
ATOM 634 C C . ARG A 1 82 ? 1.336 23.594 4.418 1 87.38 82 ARG A C 1
ATOM 636 O O . ARG A 1 82 ? 2.279 22.922 4.824 1 87.38 82 ARG A O 1
ATOM 643 N N . LEU A 1 83 ? 0.106 23.078 4.246 1 89.38 83 LEU A N 1
ATOM 644 C CA . LEU A 1 83 ? -0.231 21.719 4.648 1 89.38 83 LEU A CA 1
ATOM 645 C C . LEU A 1 83 ? 0.054 20.734 3.523 1 89.38 83 LEU A C 1
ATOM 647 O O . LEU A 1 83 ? -0.302 20.984 2.369 1 89.38 83 LEU A O 1
ATOM 651 N N . PHE A 1 84 ? 0.72 19.672 3.852 1 91.31 84 PHE A N 1
ATOM 652 C CA . PHE A 1 84 ? 0.938 18.531 2.959 1 91.31 84 PHE A CA 1
ATOM 653 C C . PHE A 1 84 ? 0.562 17.219 3.641 1 91.31 84 PHE A C 1
ATOM 655 O O . PHE A 1 84 ? 1.008 16.953 4.758 1 91.31 84 PHE A O 1
ATOM 662 N N . MET A 1 85 ? -0.259 16.531 2.979 1 93.5 85 MET A N 1
ATOM 663 C CA . MET A 1 85 ? -0.446 15.156 3.461 1 93.5 85 MET A CA 1
ATOM 664 C C . MET A 1 85 ? 0.743 14.281 3.082 1 93.5 85 MET A C 1
ATOM 666 O O . MET A 1 85 ? 1.28 14.398 1.979 1 93.5 85 MET A O 1
ATOM 670 N N . VAL A 1 86 ? 1.101 13.43 3.988 1 94.69 86 VAL A N 1
ATOM 671 C CA . VAL A 1 86 ? 2.178 12.484 3.701 1 94.69 86 VAL A CA 1
ATOM 672 C C . VAL A 1 86 ? 1.595 11.164 3.207 1 94.69 86 VAL A C 1
ATOM 674 O O . VAL A 1 86 ? 0.633 10.648 3.781 1 94.69 86 VAL A O 1
ATOM 677 N N . GLY A 1 87 ? 2.227 10.594 2.219 1 96.12 87 GLY A N 1
ATOM 678 C CA . GLY A 1 87 ? 1.687 9.461 1.479 1 96.12 87 GLY A CA 1
ATOM 679 C C . GLY A 1 87 ? 1.271 8.312 2.371 1 96.12 87 GLY A C 1
ATOM 680 O O . GLY A 1 87 ? 0.163 7.785 2.24 1 96.12 87 GLY A O 1
ATOM 681 N N . MET A 1 88 ? 2.109 7.887 3.285 1 97.62 88 MET A N 1
ATOM 682 C CA . MET A 1 88 ? 1.783 6.758 4.152 1 97.62 88 MET A CA 1
ATOM 683 C C . MET A 1 88 ? 0.518 7.035 4.957 1 97.62 88 MET A C 1
ATOM 685 O O . MET A 1 88 ? -0.354 6.172 5.07 1 97.62 88 MET A O 1
ATOM 689 N N . PHE A 1 89 ? 0.417 8.219 5.457 1 96.5 89 PHE A N 1
ATOM 690 C CA . PHE A 1 89 ? -0.722 8.555 6.301 1 96.5 89 PHE A CA 1
ATOM 691 C C . PHE A 1 89 ? -1.983 8.734 5.465 1 96.5 89 PHE A C 1
ATOM 693 O O . PHE A 1 89 ? -3.094 8.5 5.945 1 96.5 89 PHE A O 1
ATOM 700 N N . HIS A 1 90 ? -1.837 9.133 4.223 1 95.19 90 HIS A N 1
ATOM 701 C CA . HIS A 1 90 ? -2.982 9.133 3.32 1 95.19 90 HIS A CA 1
ATOM 702 C C . HIS A 1 90 ? -3.545 7.727 3.146 1 95.19 90 HIS A C 1
ATOM 704 O O . HIS A 1 90 ? -4.762 7.527 3.213 1 95.19 90 HIS A O 1
ATOM 710 N N . GLU A 1 91 ? -2.629 6.762 2.936 1 97.5 91 GLU A N 1
ATOM 711 C CA . GLU A 1 91 ? -3.074 5.379 2.809 1 97.5 91 GLU A CA 1
ATOM 712 C C . GLU A 1 91 ? -3.811 4.918 4.062 1 97.5 91 GLU A C 1
ATOM 714 O O . GLU A 1 91 ? -4.867 4.289 3.975 1 97.5 91 GLU A O 1
ATOM 719 N N . LEU A 1 92 ? -3.264 5.25 5.188 1 97.5 92 LEU A N 1
ATOM 720 C CA . LEU A 1 92 ? -3.881 4.852 6.449 1 97.5 92 LEU A CA 1
ATOM 721 C C . LEU A 1 92 ? -5.215 5.562 6.652 1 97.5 92 LEU A C 1
ATOM 723 O O . LEU A 1 92 ? -6.168 4.973 7.168 1 97.5 92 LEU A O 1
ATOM 727 N N . HIS A 1 93 ? -5.305 6.785 6.25 1 94.88 93 HIS A N 1
ATOM 728 C CA . HIS A 1 93 ? -6.566 7.52 6.273 1 94.88 93 HIS A CA 1
ATOM 729 C C . HIS A 1 93 ? -7.613 6.844 5.398 1 94.88 93 HIS A C 1
ATOM 731 O O . HIS A 1 93 ? -8.773 6.703 5.805 1 94.88 93 HIS A O 1
ATOM 737 N N . CYS A 1 94 ? -7.188 6.422 4.266 1 95.06 94 CYS A N 1
ATOM 738 C CA . CYS A 1 94 ? -8.102 5.734 3.361 1 95.06 94 CYS A CA 1
ATOM 739 C C . CYS A 1 94 ? -8.656 4.469 4 1 95.06 94 CYS A C 1
ATOM 741 O O . CYS A 1 94 ? -9.828 4.141 3.83 1 95.06 94 CYS A O 1
ATOM 743 N N . LEU A 1 95 ? -7.82 3.73 4.668 1 96.69 95 LEU A N 1
ATOM 744 C CA . LEU A 1 95 ? -8.289 2.51 5.316 1 96.69 95 LEU A CA 1
ATOM 745 C C . LEU A 1 95 ? -9.297 2.828 6.41 1 96.69 95 LEU A C 1
ATOM 747 O O . LEU A 1 95 ? -10.266 2.084 6.602 1 96.69 95 LEU A O 1
ATOM 751 N N . ARG A 1 96 ? -9.086 3.928 7.062 1 95 96 ARG A N 1
ATOM 752 C CA . ARG A 1 96 ? -10.086 4.371 8.023 1 95 96 ARG A CA 1
ATOM 753 C C . ARG A 1 96 ? -11.398 4.727 7.332 1 95 96 ARG A C 1
ATOM 755 O O . ARG A 1 96 ? -12.477 4.383 7.82 1 95 96 ARG A O 1
ATOM 762 N N . VAL A 1 97 ? -11.312 5.438 6.238 1 93.06 97 VAL A N 1
ATOM 763 C CA . VAL A 1 97 ? -12.508 5.789 5.484 1 93.06 97 VAL A CA 1
ATOM 764 C C . VAL A 1 97 ? -13.25 4.523 5.07 1 93.06 97 VAL A C 1
ATOM 766 O O . VAL A 1 97 ? -14.477 4.457 5.16 1 93.06 97 VAL A O 1
ATOM 769 N N . LEU A 1 98 ? -12.547 3.494 4.66 1 93.12 98 LEU A N 1
ATOM 770 C CA . LEU A 1 98 ? -13.156 2.24 4.238 1 93.12 98 LEU A CA 1
ATOM 771 C C . LEU A 1 98 ? -13.867 1.562 5.406 1 93.12 98 LEU A C 1
ATOM 773 O O . LEU A 1 98 ? -14.875 0.877 5.215 1 93.12 98 LEU A O 1
ATOM 777 N N . ASN A 1 99 ? -13.359 1.728 6.602 1 92.25 99 ASN A N 1
ATOM 778 C CA . ASN A 1 99 ? -14.039 1.233 7.797 1 92.25 99 ASN A CA 1
ATOM 779 C C . ASN A 1 99 ? -15.461 1.771 7.891 1 92.25 99 ASN A C 1
ATOM 781 O O . ASN A 1 99 ? -16.328 1.129 8.484 1 92.25 99 ASN A O 1
ATOM 785 N N . PHE A 1 100 ? -15.719 2.904 7.199 1 89.81 100 PHE A N 1
ATOM 786 C CA . PHE A 1 100 ? -17.031 3.537 7.281 1 89.81 100 PHE A CA 1
ATOM 787 C C . PHE A 1 100 ? -17.797 3.385 5.969 1 89.81 100 PHE A C 1
ATOM 789 O O . PHE A 1 100 ? -18.875 3.955 5.801 1 89.81 100 PHE A O 1
ATOM 796 N N . ALA A 1 101 ? -17.25 2.725 5.039 1 84.31 101 ALA A N 1
ATOM 797 C CA . ALA A 1 101 ? -17.781 2.693 3.68 1 84.31 101 ALA A CA 1
ATOM 798 C C . ALA A 1 101 ? -19.25 2.252 3.68 1 84.31 101 ALA A C 1
ATOM 800 O O . ALA A 1 101 ? -20.031 2.713 2.855 1 84.31 101 ALA A O 1
ATOM 801 N N . PHE A 1 102 ? -19.625 1.432 4.637 1 75.88 102 PHE A N 1
ATOM 802 C CA . PHE A 1 102 ? -21 0.963 4.594 1 75.88 102 PHE A CA 1
ATOM 803 C C . PHE A 1 102 ? -21.688 1.179 5.938 1 75.88 102 PHE A C 1
ATOM 805 O O . PHE A 1 102 ? -22.672 0.498 6.258 1 75.88 102 PHE A O 1
ATOM 812 N N . ASP A 1 103 ? -21.031 2.051 6.574 1 78.06 103 ASP A N 1
ATOM 813 C CA . ASP A 1 103 ? -21.625 2.363 7.871 1 78.06 103 ASP A CA 1
ATOM 814 C C . ASP A 1 103 ? -22.875 3.229 7.707 1 78.06 103 ASP A C 1
ATOM 816 O O . ASP A 1 103 ? -22.938 4.078 6.816 1 78.06 103 ASP A O 1
ATOM 820 N N . ARG A 1 104 ? -23.938 2.98 8.422 1 78.56 104 ARG A N 1
ATOM 821 C CA . ARG A 1 104 ? -25.203 3.688 8.344 1 78.56 104 ARG A CA 1
ATOM 822 C C . ARG A 1 104 ? -25.031 5.168 8.68 1 78.56 104 ARG A C 1
ATOM 824 O O . ARG A 1 104 ? -25.891 5.988 8.344 1 78.56 104 ARG A O 1
ATOM 831 N N . SER A 1 105 ? -23.922 5.512 9.273 1 77.75 105 SER A N 1
ATOM 832 C CA . SER A 1 105 ? -23.672 6.902 9.656 1 77.75 105 SER A CA 1
ATOM 833 C C . SER A 1 105 ? -23.375 7.766 8.438 1 77.75 105 SER A C 1
ATOM 835 O O . SER A 1 105 ? -23.469 8.992 8.508 1 77.75 105 SER A O 1
ATOM 837 N N . HIS A 1 106 ? -23.016 7.234 7.328 1 78.88 106 HIS A N 1
ATOM 838 C CA . HIS A 1 106 ? -22.672 7.898 6.078 1 78.88 106 HIS A CA 1
ATOM 839 C C . HIS A 1 106 ? -21.562 8.914 6.281 1 78.88 106 HIS A C 1
ATOM 841 O O . HIS A 1 106 ? -21.547 9.969 5.637 1 78.88 106 HIS A O 1
ATOM 847 N N . LYS A 1 107 ? -20.75 8.641 7.227 1 84.75 107 LYS A N 1
ATOM 848 C CA . LYS A 1 107 ? -19.578 9.484 7.453 1 84.75 107 LYS A CA 1
ATOM 849 C C . LYS A 1 107 ? -18.688 9.523 6.227 1 84.75 107 LYS A C 1
ATOM 851 O O . LYS A 1 107 ? -18.125 10.57 5.887 1 84.75 107 LYS A O 1
ATOM 856 N N . ALA A 1 108 ? -18.516 8.43 5.578 1 86.5 108 ALA A N 1
ATOM 857 C CA . ALA A 1 108 ? -17.734 8.367 4.34 1 86.5 108 ALA A CA 1
ATOM 858 C C . ALA A 1 108 ? -18.641 8.398 3.119 1 86.5 108 ALA A C 1
ATOM 860 O O . ALA A 1 108 ? -19.531 7.551 2.979 1 86.5 108 ALA A O 1
ATOM 861 N N . THR A 1 109 ? -18.406 9.336 2.258 1 86.88 109 THR A N 1
ATOM 862 C CA . THR A 1 109 ? -19.203 9.422 1.034 1 86.88 109 THR A CA 1
ATOM 863 C C . THR A 1 109 ? -18.719 8.398 0.008 1 86.88 109 THR A C 1
ATOM 865 O O . THR A 1 109 ? -17.578 7.945 0.066 1 86.88 109 THR A O 1
ATOM 868 N N . GLY A 1 110 ? -19.578 8.07 -0.881 1 85.88 110 GLY A N 1
ATOM 869 C CA . GLY A 1 110 ? -19.188 7.18 -1.967 1 85.88 110 GLY A CA 1
ATOM 870 C C . GLY A 1 110 ? -17.984 7.676 -2.75 1 85.88 110 GLY A C 1
ATOM 871 O O . GLY A 1 110 ? -17.109 6.887 -3.109 1 85.88 110 GLY A O 1
ATOM 872 N N . ASP A 1 111 ? -17.984 8.961 -3.027 1 86.88 111 ASP A N 1
ATOM 873 C CA . ASP A 1 111 ? -16.875 9.555 -3.771 1 86.88 111 ASP A CA 1
ATOM 874 C C . ASP A 1 111 ? -15.57 9.422 -3.002 1 86.88 111 ASP A C 1
ATOM 876 O O . ASP A 1 111 ? -14.516 9.164 -3.592 1 86.88 111 ASP A O 1
ATOM 880 N N . HIS A 1 112 ? -15.609 9.609 -1.713 1 89.62 112 HIS A N 1
ATOM 881 C CA . HIS A 1 112 ? -14.414 9.477 -0.896 1 89.62 112 HIS A CA 1
ATOM 882 C C . HIS A 1 112 ? -13.922 8.031 -0.868 1 89.62 112 HIS A C 1
ATOM 884 O O . HIS A 1 112 ? -12.719 7.777 -0.979 1 89.62 112 HIS A O 1
ATOM 890 N N . VAL A 1 113 ? -14.859 7.137 -0.762 1 91 113 VAL A N 1
ATOM 891 C CA . VAL A 1 113 ? -14.523 5.719 -0.768 1 91 113 VAL A CA 1
ATOM 892 C C . VAL A 1 113 ? -13.898 5.34 -2.107 1 91 113 VAL A C 1
ATOM 894 O O . VAL A 1 113 ? -12.883 4.641 -2.152 1 91 113 VAL A O 1
ATOM 897 N N . HIS A 1 114 ? -14.516 5.855 -3.152 1 90.75 114 HIS A N 1
ATOM 898 C CA . HIS A 1 114 ? -13.984 5.602 -4.488 1 90.75 114 HIS A CA 1
ATOM 899 C C . HIS A 1 114 ? -12.586 6.172 -4.645 1 90.75 114 HIS A C 1
ATOM 901 O O . HIS A 1 114 ? -11.695 5.512 -5.188 1 90.75 114 HIS A O 1
ATOM 907 N N . HIS A 1 115 ? -12.352 7.336 -4.238 1 90.38 115 HIS A N 1
ATOM 908 C CA . HIS A 1 115 ? -11.023 7.941 -4.215 1 90.38 115 HIS A CA 1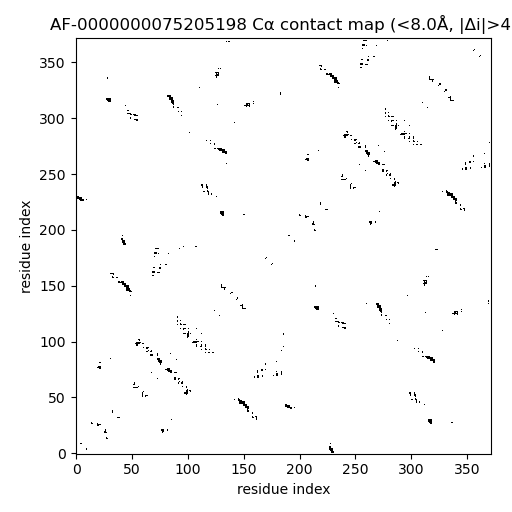
ATOM 909 C C . HIS A 1 115 ? -10.023 7.051 -3.49 1 90.38 115 HIS A C 1
ATOM 911 O O . HIS A 1 115 ? -8.922 6.812 -3.99 1 90.38 115 HIS A O 1
ATOM 917 N N . CYS A 1 116 ? -10.461 6.562 -2.293 1 93.44 116 CYS A N 1
ATOM 918 C CA . CYS A 1 116 ? -9.578 5.762 -1.453 1 93.44 116 CYS A CA 1
ATOM 919 C C . CYS A 1 116 ? -9.188 4.469 -2.156 1 93.44 116 CYS A C 1
ATOM 921 O O . CYS A 1 116 ? -8.008 4.09 -2.156 1 93.44 116 CYS A O 1
ATOM 923 N N . LEU A 1 117 ? -10.188 3.814 -2.744 1 94.5 117 LEU A N 1
ATOM 924 C CA . LEU A 1 117 ? -9.906 2.562 -3.436 1 94.5 117 LEU A CA 1
ATOM 925 C C . LEU A 1 117 ? -8.945 2.787 -4.598 1 94.5 117 LEU A C 1
ATOM 927 O O . LEU A 1 117 ? -7.973 2.045 -4.758 1 94.5 117 LEU A O 1
ATOM 931 N N . ASN A 1 118 ? -9.195 3.764 -5.383 1 93.5 118 ASN A N 1
ATOM 932 C CA . ASN A 1 118 ? -8.336 4.094 -6.512 1 93.5 118 ASN A CA 1
ATOM 933 C C . ASN A 1 118 ? -6.938 4.496 -6.051 1 93.5 118 ASN A C 1
ATOM 935 O O . ASN A 1 118 ? -5.945 4.129 -6.68 1 93.5 118 ASN A O 1
ATOM 939 N N . TYR A 1 119 ? -6.883 5.277 -5.02 1 95 119 TYR A N 1
ATOM 940 C CA . TYR A 1 119 ? -5.602 5.711 -4.48 1 95 119 TYR A CA 1
ATOM 941 C C . TYR A 1 119 ? -4.781 4.523 -3.994 1 95 119 TYR A C 1
ATOM 943 O O . TYR A 1 119 ? -3.617 4.367 -4.367 1 95 119 TYR A O 1
ATOM 951 N N . LEU A 1 120 ? -5.379 3.598 -3.197 1 97.81 120 LEU A N 1
ATOM 952 C CA . LEU A 1 120 ? -4.688 2.43 -2.66 1 97.81 120 LEU A CA 1
ATOM 953 C C . LEU A 1 120 ? -4.242 1.498 -3.783 1 97.81 120 LEU A C 1
ATOM 955 O O . LEU A 1 120 ? -3.188 0.866 -3.688 1 97.81 120 LEU A O 1
ATOM 959 N N . ARG A 1 121 ? -5.059 1.398 -4.82 1 97.94 121 ARG A N 1
ATOM 960 C CA . ARG A 1 121 ? -4.668 0.63 -5.996 1 97.94 121 ARG A CA 1
ATOM 961 C C . ARG A 1 121 ? -3.361 1.15 -6.582 1 97.94 121 ARG A C 1
ATOM 963 O O . ARG A 1 121 ? -2.439 0.374 -6.844 1 97.94 121 ARG A O 1
ATOM 970 N N . GLN A 1 122 ? -3.273 2.424 -6.762 1 97.81 122 GLN A N 1
ATOM 971 C CA . GLN A 1 122 ? -2.082 3.039 -7.336 1 97.81 122 GLN A CA 1
ATOM 972 C C . GLN A 1 122 ? -0.89 2.918 -6.391 1 97.81 122 GLN A C 1
ATOM 974 O O . GLN A 1 122 ? 0.243 2.719 -6.836 1 97.81 122 GLN A O 1
ATOM 979 N N . MET A 1 123 ? -1.161 2.959 -5.082 1 98.38 123 MET A N 1
ATOM 980 C CA . MET A 1 123 ? -0.062 2.828 -4.129 1 98.38 123 MET A CA 1
ATOM 981 C C . MET A 1 123 ? 0.449 1.392 -4.086 1 98.38 123 MET A C 1
ATOM 983 O O . MET A 1 123 ? 1.644 1.158 -3.893 1 98.38 123 MET A O 1
ATOM 987 N N . ALA A 1 124 ? -0.45 0.413 -4.234 1 98.44 124 ALA A N 1
ATOM 988 C CA . ALA A 1 124 ? -0.015 -0.979 -4.324 1 98.44 124 ALA A CA 1
ATOM 989 C C . ALA A 1 124 ? 0.92 -1.185 -5.512 1 98.44 124 ALA A C 1
ATOM 991 O O . ALA A 1 124 ? 1.956 -1.842 -5.391 1 98.44 124 ALA A O 1
ATOM 992 N N . LEU A 1 125 ? 0.563 -0.607 -6.66 1 97.94 125 LEU A N 1
ATOM 993 C CA . LEU A 1 125 ? 1.439 -0.659 -7.824 1 97.94 125 LEU A CA 1
ATOM 994 C C . LEU A 1 125 ? 2.76 0.052 -7.543 1 97.94 125 LEU A C 1
ATOM 996 O O . LEU A 1 125 ? 3.832 -0.489 -7.82 1 97.94 125 LEU A O 1
ATOM 1000 N N . CYS A 1 126 ? 2.68 1.19 -6.984 1 97.69 126 CYS A N 1
ATOM 1001 C CA . CYS A 1 126 ? 3.846 2.035 -6.746 1 97.69 126 CYS A CA 1
ATOM 1002 C C . CYS A 1 126 ? 4.848 1.337 -5.836 1 97.69 126 CYS A C 1
ATOM 1004 O O . CYS A 1 126 ? 6.059 1.44 -6.043 1 97.69 126 CYS A O 1
ATOM 1006 N N . SER A 1 127 ? 4.367 0.67 -4.758 1 96.94 127 SER A N 1
ATOM 1007 C CA . SER A 1 127 ? 5.266 -0.014 -3.834 1 96.94 127 SER A CA 1
ATOM 1008 C C . SER A 1 127 ? 5.895 -1.244 -4.48 1 96.94 127 SER A C 1
ATOM 1010 O O . SER A 1 127 ? 7.035 -1.595 -4.18 1 96.94 127 SER A O 1
ATOM 1012 N N . ALA A 1 128 ? 5.094 -1.936 -5.336 1 97.19 128 ALA A N 1
ATOM 1013 C CA . ALA A 1 128 ? 5.547 -3.102 -6.09 1 97.19 128 ALA A CA 1
ATOM 1014 C C . ALA A 1 128 ? 6.25 -4.105 -5.176 1 97.19 128 ALA A C 1
ATOM 1016 O O . ALA A 1 128 ? 7.371 -4.531 -5.457 1 97.19 128 ALA A O 1
ATOM 1017 N N . ASP A 1 129 ? 5.566 -4.566 -4.18 1 96.94 129 ASP A N 1
ATOM 1018 C CA . ASP A 1 129 ? 6.145 -5.477 -3.197 1 96.94 129 ASP A CA 1
ATOM 1019 C C . ASP A 1 129 ? 6.457 -6.836 -3.822 1 96.94 129 ASP A C 1
ATOM 1021 O O . ASP A 1 129 ? 5.559 -7.531 -4.289 1 96.94 129 ASP A O 1
ATOM 1025 N N . VAL A 1 130 ? 7.691 -7.277 -3.744 1 96.31 130 VAL A N 1
ATOM 1026 C CA . VAL A 1 130 ? 8.172 -8.453 -4.461 1 96.31 130 VAL A CA 1
ATOM 1027 C C . VAL A 1 130 ? 8.203 -9.656 -3.52 1 96.31 130 VAL A C 1
ATOM 1029 O O . VAL A 1 130 ? 8.727 -10.711 -3.875 1 96.31 130 VAL A O 1
ATOM 1032 N N . THR A 1 131 ? 7.68 -9.523 -2.352 1 95.81 131 THR A N 1
ATOM 1033 C CA . THR A 1 131 ? 7.773 -10.57 -1.34 1 95.81 131 THR A CA 1
ATOM 1034 C C . THR A 1 131 ? 7.043 -11.828 -1.794 1 95.81 131 THR A C 1
ATOM 1036 O O . THR A 1 131 ? 5.941 -11.75 -2.344 1 95.81 131 THR A O 1
ATOM 1039 N N . LEU A 1 132 ? 7.633 -12.969 -1.567 1 94.19 132 LEU A N 1
ATOM 1040 C CA . LEU A 1 132 ? 6.992 -14.258 -1.791 1 94.19 132 LEU A CA 1
ATOM 1041 C C . LEU A 1 132 ? 6.262 -14.727 -0.536 1 94.19 132 LEU A C 1
ATOM 1043 O O . LEU A 1 132 ? 6.871 -14.844 0.531 1 94.19 132 LEU A O 1
ATOM 1047 N N . GLU A 1 133 ? 4.973 -14.945 -0.72 1 92.38 133 GLU A N 1
ATOM 1048 C CA . GLU A 1 133 ? 4.148 -15.438 0.383 1 92.38 133 GLU A CA 1
ATOM 1049 C C . GLU A 1 133 ? 3.652 -16.859 0.116 1 92.38 133 GLU A C 1
ATOM 1051 O O . GLU A 1 133 ? 2.896 -17.078 -0.829 1 92.38 133 GLU A O 1
ATOM 1056 N N . PRO A 1 134 ? 4.09 -17.766 0.838 1 86.5 134 PRO A N 1
ATOM 1057 C CA . PRO A 1 134 ? 3.717 -19.156 0.564 1 86.5 134 PRO A CA 1
ATOM 1058 C C . PRO A 1 134 ? 2.215 -19.406 0.696 1 86.5 134 PRO A C 1
ATOM 1060 O O . PRO A 1 134 ? 1.563 -18.812 1.566 1 86.5 134 PRO A O 1
ATOM 1063 N N . GLY A 1 135 ? 1.375 -19.953 -0.364 1 70.5 135 GLY A N 1
ATOM 1064 C CA . GLY A 1 135 ? 0.023 -20.109 -0.878 1 70.5 135 GLY A CA 1
ATOM 1065 C C . GLY A 1 135 ? -0.952 -20.641 0.152 1 70.5 135 GLY A C 1
ATOM 1066 O O . GLY A 1 135 ? -2.168 -20.531 -0.019 1 70.5 135 GLY A O 1
ATOM 1067 N N . ASP A 1 136 ? -0.444 -21.5 1.073 1 56 136 ASP A N 1
ATOM 1068 C CA . ASP A 1 136 ? -1.582 -22.109 1.749 1 56 136 ASP A CA 1
ATOM 1069 C C . ASP A 1 136 ? -2.494 -21.062 2.365 1 56 136 ASP A C 1
ATOM 1071 O O . ASP A 1 136 ? -2.664 -21.016 3.586 1 56 136 ASP A O 1
ATOM 1075 N N . PHE A 1 137 ? -2.775 -20.047 1.452 1 48.16 137 PHE A N 1
ATOM 1076 C CA . PHE A 1 137 ? -3.568 -18.922 1.923 1 48.16 137 PHE A CA 1
ATOM 1077 C C . PHE A 1 137 ? -4.973 -19.375 2.312 1 48.16 137 PHE A C 1
ATOM 1079 O O . PHE A 1 137 ? -5.617 -18.75 3.154 1 48.16 137 PHE A O 1
ATOM 1086 N N . THR A 1 138 ? -5.426 -20.391 1.374 1 44.44 138 THR A N 1
ATOM 1087 C CA . THR A 1 138 ? -6.785 -20.859 1.62 1 44.44 138 THR A CA 1
ATOM 1088 C C . THR A 1 138 ? -6.895 -21.484 3.004 1 44.44 138 THR A C 1
ATOM 1090 O O . THR A 1 138 ? -7.996 -21.703 3.506 1 44.44 138 THR A O 1
ATOM 1093 N N . LYS A 1 139 ? -5.824 -22.016 3.346 1 47.66 139 LYS A N 1
ATOM 1094 C CA . LYS A 1 139 ? -5.922 -22.578 4.688 1 47.66 139 LYS A CA 1
ATOM 1095 C C . LYS A 1 139 ? -5.688 -21.516 5.754 1 47.66 139 LYS A C 1
ATOM 1097 O O . LYS A 1 139 ? -5.684 -21.812 6.949 1 47.66 139 LYS A O 1
ATOM 1102 N N . ARG A 1 140 ? -5.207 -20.516 5.395 1 43.31 140 ARG A N 1
ATOM 1103 C CA . ARG A 1 140 ? -4.914 -19.531 6.43 1 43.31 140 ARG A CA 1
ATOM 1104 C C . ARG A 1 140 ? -6.195 -19.031 7.098 1 43.31 140 ARG A C 1
ATOM 1106 O O . ARG A 1 140 ? -7.027 -18.391 6.461 1 43.31 140 ARG A O 1
ATOM 1113 N N . ASN A 1 141 ? -6.895 -19.969 7.586 1 41.38 141 ASN A N 1
ATOM 1114 C CA . ASN A 1 141 ? -8.016 -19.562 8.43 1 41.38 141 ASN A CA 1
ATOM 1115 C C . ASN A 1 141 ? -7.559 -18.688 9.594 1 41.38 141 ASN A C 1
ATOM 1117 O O . ASN A 1 141 ? -6.387 -18.719 9.977 1 41.38 141 ASN A O 1
ATOM 1121 N N . PHE A 1 142 ? -8.383 -17.75 9.969 1 43.34 142 PHE A N 1
ATOM 1122 C CA . PHE A 1 142 ? -8.289 -16.906 11.148 1 43.34 142 PHE A CA 1
ATOM 1123 C C . PHE A 1 142 ? -7.828 -17.703 12.359 1 43.34 142 PHE A C 1
ATOM 1125 O O . PHE A 1 142 ? -7.332 -17.141 13.336 1 43.34 142 PHE A O 1
ATOM 1132 N N . ASP A 1 143 ? -8.016 -18.953 12.242 1 43.75 143 ASP A N 1
ATOM 1133 C CA . ASP A 1 143 ? -7.832 -19.797 13.414 1 43.75 143 ASP A CA 1
ATOM 1134 C C . ASP A 1 143 ? -6.438 -20.422 13.43 1 43.75 143 ASP A C 1
ATOM 1136 O O . ASP A 1 143 ? -6.055 -21.078 14.398 1 43.75 143 ASP A O 1
ATOM 1140 N N . GLY A 1 144 ? -5.598 -20.375 12.219 1 44.31 144 GLY A N 1
ATOM 1141 C CA . GLY A 1 144 ? -4.312 -21.047 12.312 1 44.31 144 GLY A CA 1
ATOM 1142 C C . GLY A 1 144 ? -3.145 -20.094 12.438 1 44.31 144 GLY A C 1
ATOM 1143 O O . GLY A 1 144 ? -3.23 -19.094 13.141 1 44.31 144 GLY A O 1
ATOM 1144 N N . SER A 1 145 ? -1.973 -20.375 11.578 1 53.62 145 SER A N 1
ATOM 1145 C CA . SER A 1 145 ? -0.72 -19.656 11.758 1 53.62 145 SER A CA 1
ATOM 1146 C C . SER A 1 145 ? -0.893 -18.172 11.445 1 53.62 145 SER A C 1
ATOM 1148 O O . SER A 1 145 ? -1.323 -17.812 10.352 1 53.62 145 SER A O 1
ATOM 1150 N N . ARG A 1 146 ? -0.843 -17.312 12.586 1 62.41 146 ARG A N 1
ATOM 1151 C CA . ARG A 1 146 ? -1.104 -15.875 12.648 1 62.41 146 ARG A CA 1
ATOM 1152 C C . ARG A 1 146 ? 0.027 -15.094 11.992 1 62.41 146 ARG A C 1
ATOM 1154 O O . ARG A 1 146 ? -0.087 -13.875 11.797 1 62.41 146 ARG A O 1
ATOM 1161 N N . THR A 1 147 ? 1.071 -15.836 11.797 1 73.88 147 THR A N 1
ATOM 1162 C CA . THR A 1 147 ? 2.205 -15.109 11.227 1 73.88 147 THR A CA 1
ATOM 1163 C C . THR A 1 147 ? 2.4 -15.477 9.758 1 73.88 147 THR A C 1
ATOM 1165 O O . THR A 1 147 ? 2.322 -16.656 9.391 1 73.88 147 THR A O 1
ATOM 1168 N N . GLY A 1 148 ? 2.535 -14.484 9.008 1 82.5 148 GLY A N 1
ATOM 1169 C CA . GLY A 1 148 ? 2.744 -14.648 7.578 1 82.5 148 GLY A CA 1
ATOM 1170 C C . GLY A 1 148 ? 4.176 -14.383 7.148 1 82.5 148 GLY A C 1
ATOM 1171 O O . GLY A 1 148 ? 5.109 -14.594 7.926 1 82.5 148 GLY A O 1
ATOM 1172 N N . SER A 1 149 ? 4.355 -14.078 5.984 1 88.31 149 SER A N 1
ATOM 1173 C CA . SER A 1 149 ? 5.668 -13.836 5.391 1 88.31 149 SER A CA 1
ATOM 1174 C C . SER A 1 149 ? 6.328 -12.602 5.988 1 88.31 149 SER A C 1
ATOM 1176 O O . SER A 1 149 ? 5.645 -11.703 6.492 1 88.31 149 SER A O 1
ATOM 1178 N N . VAL A 1 150 ? 7.605 -12.633 5.914 1 92.31 150 VAL A N 1
ATOM 1179 C CA . VAL A 1 150 ? 8.383 -11.492 6.383 1 92.31 150 VAL A CA 1
ATOM 1180 C C . VAL A 1 150 ? 8.672 -10.547 5.219 1 92.31 150 VAL A C 1
ATOM 1182 O O . VAL A 1 150 ? 9.203 -10.977 4.184 1 92.31 150 VAL A O 1
ATOM 1185 N N . HIS A 1 151 ? 8.336 -9.352 5.375 1 95.12 151 HIS A N 1
ATOM 1186 C CA . HIS A 1 151 ? 8.562 -8.336 4.359 1 95.12 151 HIS A CA 1
ATOM 1187 C C . HIS A 1 151 ? 9.742 -7.445 4.727 1 95.12 151 HIS A C 1
ATOM 1189 O O . HIS A 1 151 ? 9.969 -7.164 5.906 1 95.12 151 HIS A O 1
ATOM 1195 N N . VAL A 1 152 ? 10.461 -7.035 3.734 1 93.12 152 VAL A N 1
ATOM 1196 C CA . VAL A 1 152 ? 11.484 -6.008 3.916 1 93.12 152 VAL A CA 1
ATOM 1197 C C . VAL A 1 152 ? 10.875 -4.629 3.678 1 93.12 152 VAL A C 1
ATOM 1199 O O . VAL A 1 152 ? 10.406 -4.328 2.578 1 93.12 152 VAL A O 1
ATOM 1202 N N . CYS A 1 153 ? 10.938 -3.854 4.785 1 96.06 153 CYS A N 1
ATOM 1203 C CA . CYS A 1 153 ? 10.18 -2.604 4.781 1 96.06 153 CYS A CA 1
ATOM 1204 C C . CYS A 1 153 ? 11.109 -1.407 4.957 1 96.06 153 CYS A C 1
ATOM 1206 O O . CYS A 1 153 ? 12.211 -1.542 5.492 1 96.06 153 CYS A O 1
ATOM 1208 N N . ARG A 1 154 ? 10.656 -0.291 4.387 1 94.25 154 ARG A N 1
ATOM 1209 C CA . ARG A 1 154 ? 11.227 0.95 4.898 1 94.25 154 ARG A CA 1
ATOM 1210 C C . ARG A 1 154 ? 10.883 1.151 6.367 1 94.25 154 ARG A C 1
ATOM 1212 O O . ARG A 1 154 ? 9.805 0.749 6.82 1 94.25 154 ARG A O 1
ATOM 1219 N N . ASP A 1 155 ? 11.773 1.759 7.086 1 94.44 155 ASP A N 1
ATOM 1220 C CA . ASP A 1 155 ? 11.508 2.018 8.5 1 94.44 155 ASP A CA 1
ATOM 1221 C C . ASP A 1 155 ? 10.484 3.139 8.672 1 94.44 155 ASP A C 1
ATOM 1223 O O . ASP A 1 155 ? 10.852 4.316 8.711 1 94.44 155 ASP A O 1
ATOM 1227 N N . TRP A 1 156 ? 9.281 2.803 8.875 1 96.56 156 TRP A N 1
ATOM 1228 C CA . TRP A 1 156 ? 8.188 3.77 8.898 1 96.56 156 TRP A CA 1
ATOM 1229 C C . TRP A 1 156 ? 8.234 4.609 10.172 1 96.56 156 TRP A C 1
ATOM 1231 O O . TRP A 1 156 ? 7.586 5.656 10.258 1 96.56 156 TRP A O 1
ATOM 1241 N N . SER A 1 157 ? 8.938 4.18 11.188 1 96.06 157 SER A N 1
ATOM 1242 C CA . SER A 1 157 ? 9.016 4.973 12.414 1 96.06 157 SER A CA 1
ATOM 1243 C C . SER A 1 157 ? 9.664 6.328 12.156 1 96.06 157 SER A C 1
ATOM 1245 O O . SER A 1 157 ? 9.391 7.297 12.867 1 96.06 157 SER A O 1
ATOM 1247 N N . ALA A 1 158 ? 10.461 6.406 11.172 1 94.88 158 ALA A N 1
ATOM 1248 C CA . ALA A 1 158 ? 11.094 7.672 10.805 1 94.88 158 ALA A CA 1
ATOM 1249 C C . ALA A 1 158 ? 10.047 8.719 10.422 1 94.88 158 ALA A C 1
ATOM 1251 O O . ALA A 1 158 ? 10.234 9.906 10.68 1 94.88 158 ALA A O 1
ATOM 1252 N N . LEU A 1 159 ? 8.961 8.266 9.812 1 96.88 159 LEU A N 1
ATOM 1253 C CA . LEU A 1 159 ? 7.902 9.195 9.43 1 96.88 159 LEU A CA 1
ATOM 1254 C C . LEU A 1 159 ? 7.148 9.703 10.648 1 96.88 159 LEU A C 1
ATOM 1256 O O . LEU A 1 159 ? 6.832 10.891 10.742 1 96.88 159 LEU A O 1
ATOM 1260 N N . TYR A 1 160 ? 6.898 8.852 11.562 1 96.81 160 TYR A N 1
ATOM 1261 C CA . TYR A 1 160 ? 6.258 9.281 12.805 1 96.81 160 TYR A CA 1
ATOM 1262 C C . TYR A 1 160 ? 7.133 10.281 13.547 1 96.81 160 TYR A C 1
ATOM 1264 O O . TYR A 1 160 ? 6.641 11.297 14.047 1 96.81 160 TYR A O 1
ATOM 1272 N N . ASP A 1 161 ? 8.422 9.977 13.594 1 95 161 ASP A N 1
ATOM 1273 C CA . ASP A 1 161 ? 9.359 10.891 14.234 1 95 161 ASP A CA 1
ATOM 1274 C C . ASP A 1 161 ? 9.375 12.25 13.539 1 95 161 ASP A C 1
ATOM 1276 O O . ASP A 1 161 ? 9.328 13.289 14.195 1 95 161 ASP A O 1
ATOM 1280 N N . ALA A 1 162 ? 9.469 12.227 12.258 1 96.06 162 ALA A N 1
ATOM 1281 C CA . ALA A 1 162 ? 9.5 13.469 11.484 1 96.06 162 ALA A CA 1
ATOM 1282 C C . ALA A 1 162 ? 8.227 14.289 11.711 1 96.06 162 ALA A C 1
ATOM 1284 O O . ALA A 1 162 ? 8.289 15.508 11.852 1 96.06 162 ALA A O 1
ATOM 1285 N N . MET A 1 163 ? 7.102 13.609 11.797 1 96.12 163 MET A N 1
ATOM 1286 C CA . MET A 1 163 ? 5.824 14.297 11.977 1 96.12 163 MET A CA 1
ATOM 1287 C C . MET A 1 163 ? 5.711 14.875 13.375 1 96.12 163 MET A C 1
ATOM 1289 O O . MET A 1 163 ? 5.145 15.953 13.562 1 96.12 163 MET A O 1
ATOM 1293 N N . GLU A 1 164 ? 6.195 14.133 14.289 1 94.94 164 GLU A N 1
ATOM 1294 C CA . GLU A 1 164 ? 6.219 14.656 15.656 1 94.94 164 GLU A CA 1
ATOM 1295 C C . GLU A 1 164 ? 7.055 15.93 15.742 1 94.94 164 GLU A C 1
ATOM 1297 O O . GLU A 1 164 ? 6.621 16.922 16.328 1 94.94 164 GLU A O 1
ATOM 1302 N N . GLU A 1 165 ? 8.203 15.922 15.18 1 92.75 165 GLU A N 1
ATOM 1303 C CA . GLU A 1 165 ? 9.07 17.094 15.18 1 92.75 165 GLU A CA 1
ATOM 1304 C C . GLU A 1 165 ? 8.414 18.266 14.445 1 92.75 165 GLU A C 1
ATOM 1306 O O . GLU A 1 165 ? 8.461 19.406 14.914 1 92.75 165 GLU A O 1
ATOM 1311 N N . ASN A 1 166 ? 7.875 18 13.32 1 93.19 166 ASN A N 1
ATOM 1312 C CA . ASN A 1 166 ? 7.176 19.016 12.547 1 93.19 166 ASN A CA 1
ATOM 1313 C C . ASN A 1 166 ? 6.051 19.672 13.352 1 93.19 166 ASN A C 1
ATOM 1315 O O . ASN A 1 166 ? 5.891 20.891 13.336 1 93.19 166 ASN A O 1
ATOM 1319 N N . TRP A 1 167 ? 5.316 18.812 14.055 1 92.38 167 TRP A N 1
ATOM 1320 C CA . TRP A 1 167 ? 4.176 19.266 14.844 1 92.38 167 TRP A CA 1
ATOM 1321 C C . TRP A 1 167 ? 4.625 20.172 15.984 1 92.38 167 TRP A C 1
ATOM 1323 O O . TRP A 1 167 ? 4.051 21.234 16.203 1 92.38 167 TRP A O 1
ATOM 1333 N N . VAL A 1 168 ? 5.645 19.766 16.672 1 91.69 168 VAL A N 1
ATOM 1334 C CA . VAL A 1 168 ? 6.168 20.547 17.781 1 91.69 168 VAL A CA 1
ATOM 1335 C C . VAL A 1 168 ? 6.652 21.906 17.281 1 91.69 168 VAL A C 1
ATOM 1337 O O . VAL A 1 168 ? 6.379 22.938 17.906 1 91.69 168 VAL A O 1
ATOM 1340 N N . GLN A 1 169 ? 7.312 21.922 16.203 1 88 169 GLN A N 1
ATOM 1341 C CA . GLN A 1 169 ? 7.809 23.156 15.617 1 88 169 GLN A CA 1
ATOM 1342 C C . GLN A 1 169 ? 6.656 24.094 15.234 1 88 169 GLN A C 1
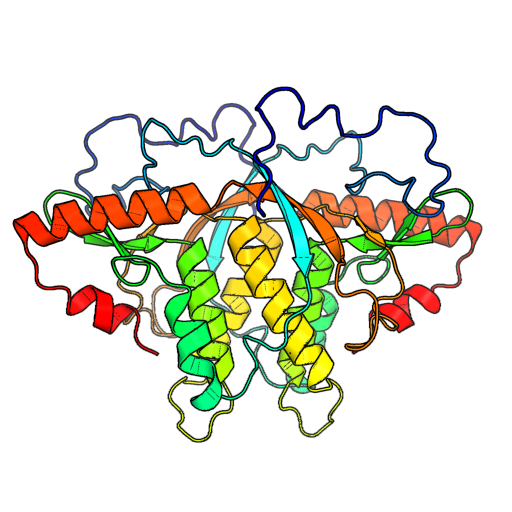ATOM 1344 O O . GLN A 1 169 ? 6.723 25.297 15.461 1 88 169 GLN A O 1
ATOM 1349 N N . TRP A 1 170 ? 5.648 23.547 14.672 1 88.12 170 TRP A N 1
ATOM 1350 C CA . TRP A 1 170 ? 4.504 24.344 14.234 1 88.12 170 TRP A CA 1
ATOM 1351 C C . TRP A 1 170 ? 3.721 24.859 15.438 1 88.12 170 TRP A C 1
ATOM 1353 O O . TRP A 1 170 ? 3.322 26.031 15.469 1 88.12 170 TRP A O 1
ATOM 1363 N N . GLU A 1 171 ? 3.42 24 16.406 1 85.38 171 GLU A N 1
ATOM 1364 C CA . GLU A 1 171 ? 2.662 24.375 17.594 1 85.38 171 GLU A CA 1
ATOM 1365 C C . GLU A 1 171 ? 3.35 25.516 18.344 1 85.38 171 GLU A C 1
ATOM 1367 O O . GLU A 1 171 ? 2.684 26.359 18.938 1 85.38 171 GLU A O 1
ATOM 1372 N N . ASP A 1 172 ? 4.602 25.562 18.344 1 79.38 172 ASP A N 1
ATOM 1373 C CA . ASP A 1 172 ? 5.371 26.594 19.016 1 79.38 172 ASP A CA 1
ATOM 1374 C C . ASP A 1 172 ? 5.176 27.953 18.328 1 79.38 172 ASP A C 1
ATOM 1376 O O . ASP A 1 172 ? 5.285 29 18.969 1 79.38 172 ASP A O 1
ATOM 1380 N N . VAL A 1 173 ? 4.773 27.938 17.094 1 75.19 173 VAL A N 1
ATOM 1381 C CA . VAL A 1 173 ? 4.684 29.172 16.328 1 75.19 173 VAL A CA 1
ATOM 1382 C C . VAL A 1 173 ? 3.217 29.547 16.125 1 75.19 173 VAL A C 1
ATOM 1384 O O . VAL A 1 173 ? 2.842 30.719 16.281 1 75.19 173 VAL A O 1
ATOM 1387 N N . ASP A 1 174 ? 2.221 28.672 15.703 1 70.75 174 ASP A N 1
ATOM 1388 C CA . ASP A 1 174 ? 0.871 29 15.258 1 70.75 174 ASP A CA 1
ATOM 1389 C C . ASP A 1 174 ? -0.176 28.25 16.078 1 70.75 174 ASP A C 1
ATOM 1391 O O . ASP A 1 174 ? -1.165 28.828 16.516 1 70.75 174 ASP A O 1
ATOM 1395 N N . GLY A 1 175 ? -0.042 27.281 16.641 1 67.69 175 GLY A N 1
ATOM 1396 C CA . GLY A 1 175 ? -0.721 26.375 17.562 1 67.69 175 GLY A CA 1
ATOM 1397 C C . GLY A 1 175 ? -2.139 26.047 17.125 1 67.69 175 GLY A C 1
ATOM 1398 O O . GLY A 1 175 ? -2.85 25.312 17.812 1 67.69 175 GLY A O 1
ATOM 1399 N N . ASP A 1 176 ? -2.818 26.641 16.078 1 74.31 176 ASP A N 1
ATOM 1400 C CA . ASP A 1 176 ? -4.176 26.328 15.648 1 74.31 176 ASP A CA 1
ATOM 1401 C C . ASP A 1 176 ? -4.188 25.172 14.672 1 74.31 176 ASP A C 1
ATOM 1403 O O . ASP A 1 176 ? -3.875 25.328 13.492 1 74.31 176 ASP A O 1
ATOM 1407 N N . ASP A 1 177 ? -4.617 24.031 15.109 1 72.12 177 ASP A N 1
ATOM 1408 C CA . ASP A 1 177 ? -4.531 22.812 14.297 1 72.12 177 ASP A CA 1
ATOM 1409 C C . ASP A 1 177 ? -5.867 22.516 13.625 1 72.12 177 ASP A C 1
ATOM 1411 O O . ASP A 1 177 ? -6.102 21.375 13.188 1 72.12 177 ASP A O 1
ATOM 1415 N N . THR A 1 178 ? -6.785 23.469 13.664 1 76.38 178 THR A N 1
ATOM 1416 C CA . THR A 1 178 ? -8.117 23.25 13.109 1 76.38 178 THR A CA 1
ATOM 1417 C C . THR A 1 178 ? -8.039 22.812 11.648 1 76.38 178 THR A C 1
ATOM 1419 O O . THR A 1 178 ? -8.805 21.969 11.203 1 76.38 178 THR A O 1
ATOM 1422 N N . SER A 1 179 ? -7.109 23.359 10.969 1 75.56 179 SER A N 1
ATOM 1423 C CA . SER A 1 179 ? -6.984 23.047 9.547 1 75.56 179 SER A CA 1
ATOM 1424 C C . SER A 1 179 ? -6.574 21.594 9.336 1 75.56 179 SER A C 1
ATOM 1426 O O . SER A 1 179 ? -7.184 20.891 8.531 1 75.56 179 SER A O 1
ATOM 1428 N N . ALA A 1 180 ? -5.621 21.141 10.023 1 74.75 180 ALA A N 1
ATOM 1429 C CA . ALA A 1 180 ? -5.152 19.766 9.898 1 74.75 180 ALA A CA 1
ATOM 1430 C C . ALA A 1 180 ? -6.227 18.781 10.336 1 74.75 180 ALA A C 1
ATOM 1432 O O . ALA A 1 180 ? -6.418 17.734 9.695 1 74.75 180 ALA A O 1
ATOM 1433 N N . ARG A 1 181 ? -6.953 19.141 11.398 1 75.25 181 ARG A N 1
ATOM 1434 C CA . ARG A 1 181 ? -8.023 18.281 11.898 1 75.25 181 ARG A CA 1
ATOM 1435 C C . ARG A 1 181 ? -9.156 18.172 10.883 1 75.25 181 ARG A C 1
ATOM 1437 O O . ARG A 1 181 ? -9.68 17.078 10.664 1 75.25 181 ARG A O 1
ATOM 1444 N N . THR A 1 182 ? -9.516 19.281 10.383 1 74.62 182 THR A N 1
ATOM 1445 C CA . THR A 1 182 ? -10.586 19.281 9.391 1 74.62 182 THR A CA 1
ATOM 1446 C C . THR A 1 182 ? -10.188 18.469 8.164 1 74.62 182 THR A C 1
ATOM 1448 O O . THR A 1 182 ? -10.992 17.688 7.648 1 74.62 182 THR A O 1
ATOM 1451 N N . ALA A 1 183 ? -8.953 18.609 7.824 1 70.88 183 ALA A N 1
ATOM 1452 C CA . ALA A 1 183 ? -8.469 17.922 6.629 1 70.88 183 ALA A CA 1
ATOM 1453 C C . ALA A 1 183 ? -8.422 16.406 6.848 1 70.88 183 ALA A C 1
ATOM 1455 O O . ALA A 1 183 ? -8.609 15.633 5.906 1 70.88 183 ALA A O 1
ATOM 1456 N N . ALA A 1 184 ? -8.195 16.047 8.039 1 74.06 184 ALA A N 1
ATOM 1457 C CA . ALA A 1 184 ? -8.031 14.625 8.352 1 74.06 184 ALA A CA 1
ATOM 1458 C C . ALA A 1 184 ? -9.375 13.984 8.703 1 74.06 184 ALA A C 1
ATOM 1460 O O . ALA A 1 184 ? -9.438 12.797 9.023 1 74.06 184 ALA A O 1
ATOM 1461 N N . SER A 1 185 ? -10.398 14.82 8.664 1 74.19 185 SER A N 1
ATOM 1462 C CA . SER A 1 185 ? -11.719 14.305 9.023 1 74.19 185 SER A CA 1
ATOM 1463 C C . SER A 1 185 ? -12.242 13.336 7.965 1 74.19 185 SER A C 1
ATOM 1465 O O . SER A 1 185 ? -11.672 13.227 6.879 1 74.19 185 SER A O 1
ATOM 1467 N N . LEU A 1 186 ? -13.258 12.594 8.281 1 80.38 186 LEU A N 1
ATOM 1468 C CA . LEU A 1 186 ? -13.859 11.594 7.406 1 80.38 186 LEU A CA 1
ATOM 1469 C C . LEU A 1 186 ? -14.734 12.258 6.34 1 80.38 186 LEU A C 1
ATOM 1471 O O . LEU A 1 186 ? -15.406 13.25 6.613 1 80.38 186 LEU A O 1
ATOM 1475 N N . MET B 1 1 ? 7.762 -6.297 17.266 1 23.39 1 MET B N 1
ATOM 1476 C CA . MET B 1 1 ? 9.188 -6.039 17.406 1 23.39 1 MET B CA 1
ATOM 1477 C C . MET B 1 1 ? 9.836 -5.84 16.031 1 23.39 1 MET B C 1
ATOM 1479 O O . MET B 1 1 ? 9.758 -6.719 15.172 1 23.39 1 MET B O 1
ATOM 1483 N N . VAL B 1 2 ? 9.859 -4.695 15.617 1 34.03 2 VAL B N 1
ATOM 1484 C CA . VAL B 1 2 ? 10.531 -4.27 14.398 1 34.03 2 VAL B CA 1
ATOM 1485 C C . VAL B 1 2 ? 12.031 -4.527 14.523 1 34.03 2 VAL B C 1
ATOM 1487 O O . VAL B 1 2 ? 12.656 -4.141 15.508 1 34.03 2 VAL B O 1
ATOM 1490 N N . VAL B 1 3 ? 12.609 -5.559 14.023 1 28.88 3 VAL B N 1
ATOM 1491 C CA . VAL B 1 3 ? 14.055 -5.742 14.086 1 28.88 3 VAL B CA 1
ATOM 1492 C C . VAL B 1 3 ? 14.734 -4.844 13.055 1 28.88 3 VAL B C 1
ATOM 1494 O O . VAL B 1 3 ? 14.328 -4.805 11.891 1 28.88 3 VAL B O 1
ATOM 1497 N N . LYS B 1 4 ? 15.539 -3.961 13.609 1 35.72 4 LYS B N 1
ATOM 1498 C CA . LYS B 1 4 ? 16.344 -3.049 12.805 1 35.72 4 LYS B CA 1
ATOM 1499 C C . LYS B 1 4 ? 17.406 -3.807 12.016 1 35.72 4 LYS B C 1
ATOM 1501 O O . LYS B 1 4 ? 18.109 -4.656 12.562 1 35.72 4 LYS B O 1
ATOM 1506 N N . CYS B 1 5 ? 17.281 -4.051 10.82 1 33.75 5 CYS B N 1
ATOM 1507 C CA . CYS B 1 5 ? 18.328 -4.734 10.086 1 33.75 5 CYS B CA 1
ATOM 1508 C C . CYS B 1 5 ? 19.406 -3.752 9.641 1 33.75 5 CYS B C 1
ATOM 1510 O O . CYS B 1 5 ? 19.109 -2.678 9.125 1 33.75 5 CYS B O 1
ATOM 1512 N N . SER B 1 6 ? 20.531 -3.764 10.25 1 28.91 6 SER B N 1
ATOM 1513 C CA . SER B 1 6 ? 21.672 -2.953 9.867 1 28.91 6 SER B CA 1
ATOM 1514 C C . SER B 1 6 ? 21.859 -2.949 8.352 1 28.91 6 SER B C 1
ATOM 1516 O O . SER B 1 6 ? 21.453 -3.889 7.668 1 28.91 6 SER B O 1
ATOM 1518 N N . ARG B 1 7 ? 22.375 -1.753 7.715 1 35.09 7 ARG B N 1
ATOM 1519 C CA . ARG B 1 7 ? 22.656 -1.438 6.316 1 35.09 7 ARG B CA 1
ATOM 1520 C C . ARG B 1 7 ? 23.125 -2.672 5.562 1 35.09 7 ARG B C 1
ATOM 1522 O O . ARG B 1 7 ? 22.781 -2.867 4.395 1 35.09 7 ARG B O 1
ATOM 1529 N N . ASN B 1 8 ? 24.281 -3.211 5.945 1 28.53 8 ASN B N 1
ATOM 1530 C CA . ASN B 1 8 ? 25.094 -4.188 5.23 1 28.53 8 ASN B CA 1
ATOM 1531 C C . ASN B 1 8 ? 24.375 -5.52 5.078 1 28.53 8 ASN B C 1
ATOM 1533 O O . ASN B 1 8 ? 24.688 -6.309 4.188 1 28.53 8 ASN B O 1
ATOM 1537 N N . ASN B 1 9 ? 23.688 -6.008 6.094 1 28.58 9 ASN B N 1
ATOM 1538 C CA . ASN B 1 9 ? 23.344 -7.418 6.234 1 28.58 9 ASN B CA 1
ATOM 1539 C C . ASN B 1 9 ? 21.984 -7.727 5.617 1 28.58 9 ASN B C 1
ATOM 1541 O O . ASN B 1 9 ? 21.438 -8.805 5.828 1 28.58 9 ASN B O 1
ATOM 1545 N N . ILE B 1 10 ? 21.328 -6.75 5.254 1 31.06 10 ILE B N 1
ATOM 1546 C CA . ILE B 1 10 ? 20 -7.129 4.785 1 31.06 10 ILE B CA 1
ATOM 1547 C C . ILE B 1 10 ? 20.125 -7.992 3.531 1 31.06 10 ILE B C 1
ATOM 1549 O O . ILE B 1 10 ? 19.344 -8.938 3.344 1 31.06 10 ILE B O 1
ATOM 1553 N N . TYR B 1 11 ? 21 -7.441 2.676 1 31.94 11 TYR B N 1
ATOM 1554 C CA . TYR B 1 11 ? 21.109 -8.188 1.428 1 31.94 11 TYR B CA 1
ATOM 1555 C C . TYR B 1 11 ? 21.547 -9.625 1.69 1 31.94 11 TYR B C 1
ATOM 1557 O O . TYR B 1 11 ? 21.391 -10.5 0.835 1 31.94 11 TYR B O 1
ATOM 1565 N N . THR B 1 12 ? 22.406 -9.664 2.775 1 30.78 12 THR B N 1
ATOM 1566 C CA . THR B 1 12 ? 23.047 -10.961 2.932 1 30.78 12 THR B CA 1
ATOM 1567 C C . THR B 1 12 ? 22.047 -12.008 3.406 1 30.78 12 THR B C 1
ATOM 1569 O O . THR B 1 12 ? 22.375 -13.195 3.492 1 30.78 12 THR B O 1
ATOM 1572 N N . ILE B 1 13 ? 21.125 -11.43 4.121 1 33.41 13 ILE B N 1
ATOM 1573 C CA . ILE B 1 13 ? 20.328 -12.617 4.43 1 33.41 13 ILE B CA 1
ATOM 1574 C C . ILE B 1 13 ? 19.812 -13.25 3.133 1 33.41 13 ILE B C 1
ATOM 1576 O O . ILE B 1 13 ? 19 -14.164 3.164 1 33.41 13 ILE B O 1
ATOM 1580 N N . LEU B 1 14 ? 19.812 -12.328 2.105 1 35.34 14 LEU B N 1
ATOM 1581 C CA . LEU B 1 14 ? 19.359 -12.984 0.883 1 35.34 14 LEU B CA 1
ATOM 1582 C C . LEU B 1 14 ? 20.172 -14.25 0.614 1 35.34 14 LEU B C 1
ATOM 1584 O O . LEU B 1 14 ? 21.375 -14.273 0.823 1 35.34 14 LEU B O 1
ATOM 1588 N N . HIS B 1 15 ? 19.594 -15.297 0.732 1 35.03 15 HIS B N 1
ATOM 1589 C CA . HIS B 1 15 ? 20.125 -16.641 0.562 1 35.03 15 HIS B CA 1
ATOM 1590 C C . HIS B 1 15 ? 21.141 -16.688 -0.58 1 35.03 15 HIS B C 1
ATOM 1592 O O . HIS B 1 15 ? 20.922 -16.078 -1.628 1 35.03 15 HIS B O 1
ATOM 1598 N N . PRO B 1 16 ? 22.438 -16.75 -0.34 1 35.38 16 PRO B N 1
ATOM 1599 C CA . PRO B 1 16 ? 23.312 -17.203 -1.424 1 35.38 16 PRO B CA 1
ATOM 1600 C C . PRO B 1 16 ? 22.578 -18.078 -2.447 1 35.38 16 PRO B C 1
ATOM 1602 O O . PRO B 1 16 ? 21.547 -18.672 -2.133 1 35.38 16 PRO B O 1
ATOM 1605 N N . GLN B 1 17 ? 22.875 -17.906 -3.811 1 38.69 17 GLN B N 1
ATOM 1606 C CA . GLN B 1 17 ? 22.547 -18.812 -4.914 1 38.69 17 GLN B CA 1
ATOM 1607 C C . GLN B 1 17 ? 22.453 -20.25 -4.434 1 38.69 17 GLN B C 1
ATOM 1609 O O . GLN B 1 17 ? 22.984 -21.156 -5.07 1 38.69 17 GLN B O 1
ATOM 1614 N N . PHE B 1 18 ? 22.547 -20.547 -3.207 1 45.59 18 PHE B N 1
ATOM 1615 C CA . PHE B 1 18 ? 22.359 -21.984 -3.033 1 45.59 18 PHE B CA 1
ATOM 1616 C C . PHE B 1 18 ? 20.953 -22.391 -3.473 1 45.59 18 PHE B C 1
ATOM 1618 O O . PHE B 1 18 ? 20 -21.625 -3.332 1 45.59 18 PHE B O 1
ATOM 1625 N N . GLU B 1 19 ? 20.781 -23.328 -4.422 1 64.31 19 GLU B N 1
ATOM 1626 C CA . GLU B 1 19 ? 19.609 -23.969 -5.008 1 64.31 19 GLU B CA 1
ATOM 1627 C C . GLU B 1 19 ? 18.547 -24.25 -3.945 1 64.31 19 GLU B C 1
ATOM 1629 O O . GLU B 1 19 ? 18.719 -25.156 -3.121 1 64.31 19 GLU B O 1
ATOM 1634 N N . SER B 1 20 ? 17.688 -23.203 -3.631 1 79.06 20 SER B N 1
ATOM 1635 C CA . SER B 1 20 ? 16.594 -23.484 -2.717 1 79.06 20 SER B CA 1
ATOM 1636 C C . SER B 1 20 ? 15.797 -24.703 -3.164 1 79.06 20 SER B C 1
ATOM 1638 O O . SER B 1 20 ? 15.648 -24.953 -4.363 1 79.06 20 SER B O 1
ATOM 1640 N N . ARG B 1 21 ? 15.609 -25.609 -2.244 1 84.94 21 ARG B N 1
ATOM 1641 C CA . ARG B 1 21 ? 14.789 -26.781 -2.537 1 84.94 21 ARG B CA 1
ATOM 1642 C C . ARG B 1 21 ? 13.305 -26.422 -2.508 1 84.94 21 ARG B C 1
ATOM 1644 O O . ARG B 1 21 ? 12.461 -27.219 -2.928 1 84.94 21 ARG B O 1
ATOM 1651 N N . PHE B 1 22 ? 12.961 -25.125 -2.068 1 88.38 22 PHE B N 1
ATOM 1652 C CA . PHE B 1 22 ? 11.602 -24.594 -2.01 1 88.38 22 PHE B CA 1
ATOM 1653 C C . PHE B 1 22 ? 10.719 -25.453 -1.11 1 88.38 22 PHE B C 1
ATOM 1655 O O . PHE B 1 22 ? 9.547 -25.672 -1.408 1 88.38 22 PHE B O 1
ATOM 1662 N N . LEU B 1 23 ? 11.398 -26.047 -0.077 1 84.62 23 LEU B N 1
ATOM 1663 C CA . LEU B 1 23 ? 10.664 -26.781 0.938 1 84.62 23 LEU B CA 1
ATOM 1664 C C . LEU B 1 23 ? 10.617 -26.016 2.254 1 84.62 23 LEU B C 1
ATOM 1666 O O . LEU B 1 23 ? 11.602 -25.406 2.65 1 84.62 23 LEU B O 1
ATOM 1670 N N . GLY B 1 24 ? 9.461 -26.078 2.908 1 83.75 24 GLY B N 1
ATOM 1671 C CA . GLY B 1 24 ? 9.344 -25.375 4.176 1 83.75 24 GLY B CA 1
ATOM 1672 C C . GLY B 1 24 ? 9.703 -23.906 4.07 1 83.75 24 GLY B C 1
ATOM 1673 O O . GLY B 1 24 ? 9.141 -23.188 3.246 1 83.75 24 GLY B O 1
ATOM 1674 N N . HIS B 1 25 ? 10.742 -23.531 4.758 1 85.44 25 HIS B N 1
ATOM 1675 C CA . HIS B 1 25 ? 11.141 -22.125 4.805 1 85.44 25 HIS B CA 1
ATOM 1676 C C . HIS B 1 25 ? 12.328 -21.859 3.887 1 85.44 25 HIS B C 1
ATOM 1678 O O . HIS B 1 25 ? 12.859 -20.75 3.854 1 85.44 25 HIS B O 1
ATOM 1684 N N . ASP B 1 26 ? 12.68 -22.938 3.156 1 88.12 26 ASP B N 1
ATOM 1685 C CA . ASP B 1 26 ? 13.82 -22.812 2.25 1 88.12 26 ASP B CA 1
ATOM 1686 C C . ASP B 1 26 ? 13.383 -22.266 0.893 1 88.12 26 ASP B C 1
ATOM 1688 O O . ASP B 1 26 ? 13.203 -23.031 -0.06 1 88.12 26 ASP B O 1
ATOM 1692 N N . PHE B 1 27 ? 13.227 -21.062 0.72 1 89.5 27 PHE B N 1
ATOM 1693 C CA . PHE B 1 27 ? 12.898 -20.359 -0.517 1 89.5 27 PHE B CA 1
ATOM 1694 C C . PHE B 1 27 ? 13.312 -18.906 -0.437 1 89.5 27 PHE B C 1
ATOM 1696 O O . PHE B 1 27 ? 13.461 -18.344 0.657 1 89.5 27 PHE B O 1
ATOM 1703 N N . PRO B 1 28 ? 13.578 -18.266 -1.534 1 90.38 28 PRO B N 1
ATOM 1704 C CA . PRO B 1 28 ? 13.93 -16.844 -1.479 1 90.38 28 PRO B CA 1
ATOM 1705 C C . PRO B 1 28 ? 12.805 -15.977 -0.928 1 90.38 28 PRO B C 1
ATOM 1707 O O . PRO B 1 28 ? 11.625 -16.328 -1.07 1 90.38 28 PRO B O 1
ATOM 1710 N N . SER B 1 29 ? 13.133 -14.867 -0.39 1 90.44 29 SER B N 1
ATOM 1711 C CA . SER B 1 29 ? 12.141 -13.977 0.208 1 90.44 29 SER B CA 1
ATOM 1712 C C . SER B 1 29 ? 11.422 -13.156 -0.856 1 90.44 29 SER B C 1
ATOM 1714 O O . SER B 1 29 ? 10.32 -12.648 -0.617 1 90.44 29 SER B O 1
ATOM 1716 N N . SER B 1 30 ? 12.117 -13.062 -2.025 1 94.06 30 SER B N 1
ATOM 1717 C CA . SER B 1 30 ? 11.539 -12.195 -3.043 1 94.06 30 SER B CA 1
ATOM 1718 C C . SER B 1 30 ? 11.477 -12.891 -4.398 1 94.06 30 SER B C 1
ATOM 1720 O O . SER B 1 30 ? 12.266 -13.797 -4.672 1 94.06 30 SER B O 1
ATOM 1722 N N . LEU B 1 31 ? 10.5 -12.461 -5.18 1 94.31 31 LEU B N 1
ATOM 1723 C CA . LEU B 1 31 ? 10.352 -12.945 -6.547 1 94.31 31 LEU B CA 1
ATOM 1724 C C . LEU B 1 31 ? 11.586 -12.625 -7.379 1 94.31 31 LEU B C 1
ATOM 1726 O O . LEU B 1 31 ? 12.031 -11.477 -7.418 1 94.31 31 LEU B O 1
ATOM 1730 N N . PRO B 1 32 ? 12.141 -13.633 -7.957 1 89.81 32 PRO B N 1
ATOM 1731 C CA . PRO B 1 32 ? 13.242 -13.336 -8.883 1 89.81 32 PRO B CA 1
ATOM 1732 C C . PRO B 1 32 ? 12.789 -12.523 -10.094 1 89.81 32 PRO B C 1
ATOM 1734 O O . PRO B 1 32 ? 11.789 -12.852 -10.727 1 89.81 32 PRO B O 1
ATOM 1737 N N . LEU B 1 33 ? 13.5 -11.453 -10.391 1 90.94 33 LEU B N 1
ATOM 1738 C CA . LEU B 1 33 ? 13.195 -10.625 -11.555 1 90.94 33 LEU B CA 1
ATOM 1739 C C . LEU B 1 33 ? 14.07 -11.008 -12.742 1 90.94 33 LEU B C 1
ATOM 1741 O O . LEU B 1 33 ? 15.156 -11.57 -12.562 1 90.94 33 LEU B O 1
ATOM 1745 N N . PRO B 1 34 ? 13.555 -10.727 -13.938 1 85.25 34 PRO B N 1
ATOM 1746 C CA . PRO B 1 34 ? 14.414 -10.953 -15.102 1 85.25 34 PRO B CA 1
ATOM 1747 C C . PRO B 1 34 ? 15.703 -10.141 -15.055 1 85.25 34 PRO B C 1
ATOM 1749 O O . PRO B 1 34 ? 15.727 -9.055 -14.477 1 85.25 34 PRO B O 1
ATOM 1752 N N . PRO B 1 35 ? 16.672 -10.672 -15.656 1 81.88 35 PRO B N 1
ATOM 1753 C CA . PRO B 1 35 ? 17.969 -9.992 -15.609 1 81.88 35 PRO B CA 1
ATOM 1754 C C . PRO B 1 35 ? 17.906 -8.562 -16.156 1 81.88 35 PRO B C 1
ATOM 1756 O O . PRO B 1 35 ? 18.703 -7.711 -15.758 1 81.88 35 PRO B O 1
ATOM 1759 N N . SER B 1 36 ? 17 -8.289 -17.062 1 85.25 36 SER B N 1
ATOM 1760 C CA . SER B 1 36 ? 16.891 -6.977 -17.688 1 85.25 36 SER B CA 1
ATOM 1761 C C . SER B 1 36 ? 16.203 -5.984 -16.75 1 85.25 36 SER B C 1
ATOM 1763 O O . SER B 1 36 ? 16.125 -4.789 -17.047 1 85.25 36 SER B O 1
ATOM 1765 N N . ARG B 1 37 ? 15.758 -6.559 -15.609 1 84.81 37 ARG B N 1
ATOM 1766 C CA . ARG B 1 37 ? 15.016 -5.715 -14.68 1 84.81 37 ARG B CA 1
ATOM 1767 C C . ARG B 1 37 ? 15.719 -5.641 -13.328 1 84.81 37 ARG B C 1
ATOM 1769 O O . ARG B 1 37 ? 16.281 -6.629 -12.859 1 84.81 37 ARG B O 1
ATOM 1776 N N . SER B 1 38 ? 15.586 -4.414 -12.734 1 81.38 38 SER B N 1
ATOM 1777 C CA . SER B 1 38 ? 16.188 -4.227 -11.422 1 81.38 38 SER B CA 1
ATOM 1778 C C . SER B 1 38 ? 15.156 -3.766 -10.398 1 81.38 38 SER B C 1
ATOM 1780 O O . SER B 1 38 ? 14.297 -2.938 -10.703 1 81.38 38 SER B O 1
ATOM 1782 N N . PRO B 1 39 ? 15.281 -4.34 -9.188 1 77.38 39 PRO B N 1
ATOM 1783 C CA . PRO B 1 39 ? 14.406 -3.855 -8.117 1 77.38 39 PRO B CA 1
ATOM 1784 C C . PRO B 1 39 ? 14.625 -2.379 -7.797 1 77.38 39 PRO B C 1
ATOM 1786 O O . PRO B 1 39 ? 13.789 -1.75 -7.145 1 77.38 39 PRO B O 1
ATOM 1789 N N . SER B 1 40 ? 15.719 -1.845 -8.344 1 81.62 40 SER B N 1
ATOM 1790 C CA . SER B 1 40 ? 16.047 -0.461 -8.023 1 81.62 40 SER B CA 1
ATOM 1791 C C . SER B 1 40 ? 15.516 0.498 -9.078 1 81.62 40 SER B C 1
ATOM 1793 O O . SER B 1 40 ? 15.586 1.717 -8.914 1 81.62 40 SER B O 1
ATOM 1795 N N . ASP B 1 41 ? 14.977 -0.128 -10.141 1 89.19 41 ASP B N 1
ATOM 1796 C CA . ASP B 1 41 ? 14.391 0.73 -11.164 1 89.19 41 ASP B CA 1
ATOM 1797 C C . ASP B 1 41 ? 13.211 1.522 -10.609 1 89.19 41 ASP B C 1
ATOM 1799 O O . ASP B 1 41 ? 12.375 0.976 -9.883 1 89.19 41 ASP B O 1
ATOM 1803 N N . ARG B 1 42 ? 13.289 2.828 -10.906 1 93.56 42 ARG B N 1
ATOM 1804 C CA . ARG B 1 42 ? 12.227 3.697 -10.406 1 93.56 42 ARG B CA 1
ATOM 1805 C C . ARG B 1 42 ? 11.461 4.348 -11.555 1 93.56 42 ARG B C 1
ATOM 1807 O O . ARG B 1 42 ? 12.023 4.594 -12.617 1 93.56 42 ARG B O 1
ATOM 1814 N N . VAL B 1 43 ? 10.172 4.566 -11.352 1 93.94 43 VAL B N 1
ATOM 1815 C CA . VAL B 1 43 ? 9.297 5.281 -12.281 1 93.94 43 VAL B CA 1
ATOM 1816 C C . VAL B 1 43 ? 8.484 6.324 -11.523 1 93.94 43 VAL B C 1
ATOM 1818 O O . VAL B 1 43 ? 8.344 6.25 -10.297 1 93.94 43 VAL B O 1
ATOM 1821 N N . LEU B 1 44 ? 8.039 7.328 -12.227 1 94.62 44 LEU B N 1
ATOM 1822 C CA . LEU B 1 44 ? 7.199 8.359 -11.633 1 94.62 44 LEU B CA 1
ATOM 1823 C C . LEU B 1 44 ? 5.723 8.086 -11.898 1 94.62 44 LEU B C 1
ATOM 1825 O O . LEU B 1 44 ? 5.348 7.691 -13 1 94.62 44 LEU B O 1
ATOM 1829 N N . LEU B 1 45 ? 4.93 8.266 -10.883 1 94.81 45 LEU B N 1
ATOM 1830 C CA . LEU B 1 45 ? 3.492 8.039 -10.977 1 94.81 45 LEU B CA 1
ATOM 1831 C C . LEU B 1 45 ? 2.719 9.281 -10.539 1 94.81 45 LEU B C 1
ATOM 1833 O O . LEU B 1 45 ? 2.6 9.555 -9.344 1 94.81 45 LEU B O 1
ATOM 1837 N N . PRO B 1 46 ? 2.256 10.086 -11.484 1 92.75 46 PRO B N 1
ATOM 1838 C CA . PRO B 1 46 ? 1.232 11.055 -11.086 1 92.75 46 PRO B CA 1
ATOM 1839 C C . PRO B 1 46 ? -0.097 10.398 -10.727 1 92.75 46 PRO B C 1
ATOM 1841 O O . PRO B 1 46 ? -0.723 9.758 -11.578 1 92.75 46 PRO B O 1
ATOM 1844 N N . VAL B 1 47 ? -0.465 10.508 -9.516 1 92.31 47 VAL B N 1
ATOM 1845 C CA . VAL B 1 47 ? -1.719 9.891 -9.102 1 92.31 47 VAL B CA 1
ATOM 1846 C C . VAL B 1 47 ? -2.887 10.547 -9.836 1 92.31 47 VAL B C 1
ATOM 1848 O O . VAL B 1 47 ? -2.914 11.766 -10.008 1 92.31 47 VAL B O 1
ATOM 1851 N N . GLN B 1 48 ? -3.844 9.688 -10.258 1 90.25 48 GLN B N 1
ATOM 1852 C CA . GLN B 1 48 ? -4.98 10.18 -11.031 1 90.25 48 GLN B CA 1
ATOM 1853 C C . GLN B 1 48 ? -6.293 9.633 -10.492 1 90.25 48 GLN B C 1
ATOM 1855 O O . GLN B 1 48 ? -6.355 8.484 -10.039 1 90.25 48 GLN B O 1
ATOM 1860 N N . GLU B 1 49 ? -7.266 10.477 -10.516 1 89.19 49 GLU B N 1
ATOM 1861 C CA . GLU B 1 49 ? -8.617 9.984 -10.273 1 89.19 49 GLU B CA 1
ATOM 1862 C C . GLU B 1 49 ? -9.188 9.312 -11.523 1 89.19 49 GLU B C 1
ATOM 1864 O O . GLU B 1 49 ? -8.75 9.594 -12.641 1 89.19 49 GLU B O 1
ATOM 1869 N N . THR B 1 50 ? -10.094 8.391 -11.352 1 90.31 50 THR B N 1
ATOM 1870 C CA . THR B 1 50 ? -10.711 7.668 -12.461 1 90.31 50 THR B CA 1
ATOM 1871 C C . THR B 1 50 ? -12.148 7.285 -12.117 1 90.31 50 THR B C 1
ATOM 1873 O O . THR B 1 50 ? -12.5 7.16 -10.938 1 90.31 50 THR B O 1
ATOM 1876 N N . VAL B 1 51 ? -12.977 7.078 -13.07 1 90.94 51 VAL B N 1
ATOM 1877 C CA . VAL B 1 51 ? -14.336 6.582 -12.859 1 90.94 51 VAL B CA 1
ATOM 1878 C C . VAL B 1 51 ? -14.305 5.062 -12.688 1 90.94 51 VAL B C 1
ATOM 1880 O O . VAL B 1 51 ? -15.305 4.461 -12.289 1 90.94 51 VAL B O 1
ATOM 1883 N N . HIS B 1 52 ? -13.148 4.449 -12.922 1 93.25 52 HIS B N 1
ATOM 1884 C CA . HIS B 1 52 ? -13 2.998 -12.844 1 93.25 52 HIS B CA 1
ATOM 1885 C C . HIS B 1 52 ? -12.719 2.551 -11.414 1 93.25 52 HIS B C 1
ATOM 1887 O O . HIS B 1 52 ? -12.359 3.367 -10.562 1 93.25 52 HIS B O 1
ATOM 1893 N N . TYR B 1 53 ? -12.969 1.252 -11.172 1 93.44 53 TYR B N 1
ATOM 1894 C CA . TYR B 1 53 ? -12.641 0.6 -9.906 1 93.44 53 TYR B CA 1
ATOM 1895 C C . TYR B 1 53 ? -13.531 1.115 -8.781 1 93.44 53 TYR B C 1
ATOM 1897 O O . TYR B 1 53 ? -13.039 1.493 -7.715 1 93.44 53 TYR B O 1
ATOM 1905 N N . SER B 1 54 ? -14.727 1.238 -9.086 1 90.06 54 SER B N 1
ATOM 1906 C CA . SER B 1 54 ? -15.711 1.621 -8.078 1 90.06 54 SER B CA 1
ATOM 1907 C C . SER B 1 54 ? -16.031 0.457 -7.148 1 90.06 54 SER B C 1
ATOM 1909 O O . SER B 1 54 ? -15.695 -0.691 -7.445 1 90.06 54 SER B O 1
ATOM 1911 N N . LEU B 1 55 ? -16.562 0.765 -6.039 1 89.44 55 LEU B N 1
ATOM 1912 C CA . LEU B 1 55 ? -17.078 -0.236 -5.113 1 89.44 55 LEU B CA 1
ATOM 1913 C C . LEU B 1 55 ? -18.5 -0.664 -5.512 1 89.44 55 LEU B C 1
ATOM 1915 O O . LEU B 1 55 ? -19.469 -0.348 -4.82 1 89.44 55 LEU B O 1
ATOM 1919 N N . SER B 1 56 ? -18.688 -1.463 -6.602 1 89.94 56 SER B N 1
ATOM 1920 C CA . SER B 1 56 ? -20 -1.792 -7.141 1 89.94 56 SER B CA 1
ATOM 1921 C C . SER B 1 56 ? -20.188 -3.301 -7.27 1 89.94 56 SER B C 1
ATOM 1923 O O . SER B 1 56 ? -21.062 -3.764 -8 1 89.94 56 SER B O 1
ATOM 1925 N N . GLY B 1 57 ? -19.328 -4.031 -6.605 1 91.06 57 GLY B N 1
ATOM 1926 C CA . GLY B 1 57 ? -19.469 -5.48 -6.621 1 91.06 57 GLY B CA 1
ATOM 1927 C C . GLY B 1 57 ? -19.312 -6.082 -8 1 91.06 57 GLY B C 1
ATOM 1928 O O . GLY B 1 57 ? -18.312 -5.816 -8.688 1 91.06 57 GLY B O 1
ATOM 1929 N N . ASP B 1 58 ? -20.266 -6.77 -8.477 1 93.31 58 ASP B N 1
ATOM 1930 C CA . ASP B 1 58 ? -20.203 -7.48 -9.75 1 93.31 58 ASP B CA 1
ATOM 1931 C C . ASP B 1 58 ? -20.016 -6.508 -10.914 1 93.31 58 ASP B C 1
ATOM 1933 O O . ASP B 1 58 ? -19.297 -6.801 -11.867 1 93.31 58 ASP B O 1
ATOM 1937 N N . ALA B 1 59 ? -20.641 -5.395 -10.812 1 93 59 ALA B N 1
ATOM 1938 C CA . ALA B 1 59 ? -20.641 -4.438 -11.914 1 93 59 ALA B CA 1
ATOM 1939 C C . ALA B 1 59 ? -19.219 -3.939 -12.211 1 93 59 ALA B C 1
ATOM 1941 O O . ALA B 1 59 ? -18.891 -3.617 -13.352 1 93 59 ALA B O 1
ATOM 1942 N N . SER B 1 60 ? -18.328 -3.936 -11.18 1 93.81 60 SER B N 1
ATOM 1943 C CA . SER B 1 60 ? -16.984 -3.434 -11.375 1 93.81 60 SER B CA 1
ATOM 1944 C C . SER B 1 60 ? -15.953 -4.559 -11.266 1 93.81 60 SER B C 1
ATOM 1946 O O . SER B 1 60 ? -14.75 -4.316 -11.367 1 93.81 60 SER B O 1
ATOM 1948 N N . ASP B 1 61 ? -16.359 -5.75 -11.133 1 94.19 61 ASP B N 1
ATOM 1949 C CA . ASP B 1 61 ? -15.453 -6.852 -10.836 1 94.19 61 ASP B CA 1
ATOM 1950 C C . ASP B 1 61 ? -14.461 -7.07 -11.984 1 94.19 61 ASP B C 1
ATOM 1952 O O . ASP B 1 61 ? -13.312 -7.445 -11.75 1 94.19 61 ASP B O 1
ATOM 1956 N N . ASN B 1 62 ? -14.93 -6.926 -13.188 1 95.12 62 ASN B N 1
ATOM 1957 C CA . ASN B 1 62 ? -14.031 -7.137 -14.32 1 95.12 62 ASN B CA 1
ATOM 1958 C C . ASN B 1 62 ? -12.828 -6.203 -14.266 1 95.12 62 ASN B C 1
ATOM 1960 O O . ASN B 1 62 ? -11.711 -6.605 -14.602 1 95.12 62 ASN B O 1
ATOM 1964 N N . GLU B 1 63 ? -13 -5.02 -13.859 1 95.88 63 GLU B N 1
ATOM 1965 C CA . GLU B 1 63 ? -11.891 -4.078 -13.719 1 95.88 63 GLU B CA 1
ATOM 1966 C C . GLU B 1 63 ? -10.922 -4.527 -12.625 1 95.88 63 GLU B C 1
ATOM 1968 O O . GLU B 1 63 ? -9.711 -4.531 -12.836 1 95.88 63 GLU B O 1
ATOM 1973 N N . TRP B 1 64 ? -11.453 -4.918 -11.508 1 96.06 64 TRP B N 1
ATOM 1974 C CA . TRP B 1 64 ? -10.633 -5.34 -10.375 1 96.06 64 TRP B CA 1
ATOM 1975 C C . TRP B 1 64 ? -9.914 -6.652 -10.688 1 96.06 64 TRP B C 1
ATOM 1977 O O . TRP B 1 64 ? -8.727 -6.805 -10.383 1 96.06 64 TRP B O 1
ATOM 1987 N N . SER B 1 65 ? -10.617 -7.598 -11.328 1 93.94 65 SER B N 1
ATOM 1988 C CA . SER B 1 65 ? -10.062 -8.914 -11.594 1 93.94 65 SER B CA 1
ATOM 1989 C C . SER B 1 65 ? -8.938 -8.844 -12.625 1 93.94 65 SER B C 1
ATOM 1991 O O . SER B 1 65 ? -8.07 -9.719 -12.672 1 93.94 65 SER B O 1
ATOM 1993 N N . ASN B 1 66 ? -8.914 -7.82 -13.43 1 95.25 66 ASN B N 1
ATOM 1994 C CA . ASN B 1 66 ? -7.914 -7.699 -14.484 1 95.25 66 ASN B CA 1
ATOM 1995 C C . ASN B 1 66 ? -6.625 -7.066 -13.969 1 95.25 66 ASN B C 1
ATOM 1997 O O . ASN B 1 66 ? -5.648 -6.945 -14.703 1 95.25 66 ASN B O 1
ATOM 2001 N N . LEU B 1 67 ? -6.59 -6.75 -12.68 1 96.31 67 LEU B N 1
ATOM 2002 C CA . LEU B 1 67 ? -5.383 -6.184 -12.086 1 96.31 67 LEU B CA 1
ATOM 2003 C C . LEU B 1 67 ? -4.367 -7.277 -11.773 1 96.31 67 LEU B C 1
ATOM 2005 O O . LEU B 1 67 ? -3.197 -6.988 -11.516 1 96.31 67 LEU B O 1
ATOM 2009 N N . THR B 1 68 ? -4.781 -8.516 -11.828 1 95.88 68 THR B N 1
ATOM 2010 C CA . THR B 1 68 ? -3.879 -9.609 -11.492 1 95.88 68 THR B CA 1
ATOM 2011 C C . THR B 1 68 ? -2.893 -9.859 -12.625 1 95.88 68 THR B C 1
ATOM 2013 O O . THR B 1 68 ? -2.887 -9.141 -13.625 1 95.88 68 THR B O 1
ATOM 2016 N N . SER B 1 69 ? -2.01 -10.766 -12.43 1 96.31 69 SER B N 1
ATOM 2017 C CA . SER B 1 69 ? -0.996 -11.164 -13.398 1 96.31 69 SER B CA 1
ATOM 2018 C C . SER B 1 69 ? -1.302 -12.539 -13.984 1 96.31 69 SER B C 1
ATOM 2020 O O . SER B 1 69 ? -2.268 -13.195 -13.586 1 96.31 69 SER B O 1
ATOM 2022 N N . ALA B 1 70 ? -0.454 -12.883 -15 1 94.19 70 ALA B N 1
ATOM 2023 C CA . ALA B 1 70 ? -0.397 -14.305 -15.328 1 94.19 70 ALA B CA 1
ATOM 2024 C C . ALA B 1 70 ? -0.171 -15.148 -14.078 1 94.19 70 ALA B C 1
ATOM 2026 O O . ALA B 1 70 ? 0.624 -14.781 -13.211 1 94.19 70 ALA B O 1
ATOM 2027 N N . GLY B 1 71 ? -1.002 -16.234 -13.961 1 91.31 71 GLY B N 1
ATOM 2028 C CA . GLY B 1 71 ? -0.937 -17.062 -12.766 1 91.31 71 GLY B CA 1
ATOM 2029 C C . GLY B 1 71 ? -1.783 -16.531 -11.625 1 91.31 71 GLY B C 1
ATOM 2030 O O . GLY B 1 71 ? -1.652 -16.984 -10.484 1 91.31 71 GLY B O 1
ATOM 2031 N N . PHE B 1 72 ? -2.547 -15.445 -11.867 1 91.88 72 PHE B N 1
ATOM 2032 C CA . PHE B 1 72 ? -3.51 -14.891 -10.922 1 91.88 72 PHE B CA 1
ATOM 2033 C C . PHE B 1 72 ? -2.814 -14.43 -9.648 1 91.88 72 PHE B C 1
ATOM 2035 O O . PHE B 1 72 ? -3.346 -14.594 -8.547 1 91.88 72 PHE B O 1
ATOM 2042 N N . GLY B 1 73 ? -1.548 -13.914 -9.844 1 94 73 GLY B N 1
ATOM 2043 C CA . GLY B 1 73 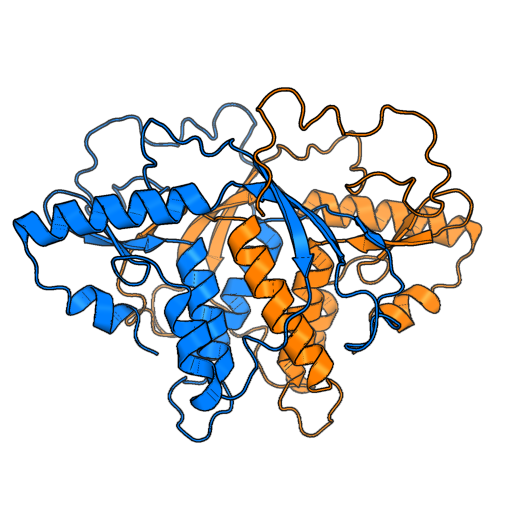? -0.805 -13.352 -8.727 1 94 73 GLY B CA 1
ATOM 2044 C C . GLY B 1 73 ? 0.064 -14.367 -8.016 1 94 73 GLY B C 1
ATOM 2045 O O . GLY B 1 73 ? 0.803 -14.023 -7.094 1 94 73 GLY B O 1
ATOM 2046 N N . TYR B 1 74 ? -0.004 -15.641 -8.477 1 92 74 TYR B N 1
ATOM 2047 C CA . TYR B 1 74 ? 0.789 -16.703 -7.879 1 92 74 TYR B CA 1
ATOM 2048 C C . TYR B 1 74 ? 1.934 -17.125 -8.797 1 92 74 TYR B C 1
ATOM 2050 O O . TYR B 1 74 ? 1.735 -17.312 -10 1 92 74 TYR B O 1
ATOM 2058 N N . ALA B 1 75 ? 3.074 -17.266 -8.234 1 92.12 75 ALA B N 1
ATOM 2059 C CA . ALA B 1 75 ? 4.246 -17.797 -8.922 1 92.12 75 ALA B CA 1
ATOM 2060 C C . ALA B 1 75 ? 4.438 -19.281 -8.602 1 92.12 75 ALA B C 1
ATOM 2062 O O . ALA B 1 75 ? 4.254 -19.703 -7.457 1 92.12 75 ALA B O 1
ATOM 2063 N N . HIS B 1 76 ? 4.742 -20.016 -9.633 1 89.5 76 HIS B N 1
ATOM 2064 C CA . HIS B 1 76 ? 5.152 -21.406 -9.5 1 89.5 76 HIS B CA 1
ATOM 2065 C C . HIS B 1 76 ? 6.668 -21.531 -9.43 1 89.5 76 HIS B C 1
ATOM 2067 O O . HIS B 1 76 ? 7.359 -21.312 -10.43 1 89.5 76 HIS B O 1
ATOM 2073 N N . LEU B 1 77 ? 7.156 -21.922 -8.242 1 90 77 LEU B N 1
ATOM 2074 C CA . LEU B 1 77 ? 8.609 -21.891 -8.078 1 90 77 LEU B CA 1
ATOM 2075 C C . LEU B 1 77 ? 9.133 -23.219 -7.562 1 90 77 LEU B C 1
ATOM 2077 O O . LEU B 1 77 ? 8.461 -23.906 -6.789 1 90 77 LEU B O 1
ATOM 2081 N N . GLY B 1 78 ? 10.422 -23.516 -7.98 1 88.06 78 GLY B N 1
ATOM 2082 C CA . GLY B 1 78 ? 11.086 -24.719 -7.516 1 88.06 78 GLY B CA 1
ATOM 2083 C C . GLY B 1 78 ? 10.734 -25.938 -8.328 1 88.06 78 GLY B C 1
ATOM 2084 O O . GLY B 1 78 ? 9.922 -25.875 -9.25 1 88.06 78 GLY B O 1
ATOM 2085 N N . PRO B 1 79 ? 11.305 -27.094 -7.969 1 86.75 79 PRO B N 1
ATOM 2086 C CA . PRO B 1 79 ? 11.117 -28.328 -8.742 1 86.75 79 PRO B CA 1
ATOM 2087 C C . PRO B 1 79 ? 9.688 -28.844 -8.688 1 86.75 79 PRO B C 1
ATOM 2089 O O . PRO B 1 79 ? 9.219 -29.484 -9.641 1 86.75 79 PRO B O 1
ATOM 2092 N N . ASP B 1 80 ? 8.953 -28.547 -7.602 1 85 80 ASP B N 1
ATOM 2093 C CA . ASP B 1 80 ? 7.594 -29.047 -7.434 1 85 80 ASP B CA 1
ATOM 2094 C C . ASP B 1 80 ? 6.562 -27.969 -7.762 1 85 80 ASP B C 1
ATOM 2096 O O . ASP B 1 80 ? 5.387 -28.109 -7.422 1 85 80 ASP B O 1
ATOM 2100 N N . SER B 1 81 ? 6.965 -26.828 -8.297 1 87.12 81 SER B N 1
ATOM 2101 C CA . SER B 1 81 ? 6.066 -25.734 -8.672 1 87.12 81 SER B CA 1
ATOM 2102 C C . SER B 1 81 ? 5.238 -25.266 -7.48 1 87.12 81 SER B C 1
ATOM 2104 O O . SER B 1 81 ? 4.016 -25.125 -7.578 1 87.12 81 SER B O 1
ATOM 2106 N N . ARG B 1 82 ? 5.957 -25.078 -6.391 1 87.56 82 ARG B N 1
ATOM 2107 C CA . ARG B 1 82 ? 5.281 -24.562 -5.203 1 87.56 82 ARG B CA 1
ATOM 2108 C C . ARG B 1 82 ? 4.691 -23.188 -5.461 1 87.56 82 ARG B C 1
ATOM 2110 O O . ARG B 1 82 ? 5.332 -22.344 -6.09 1 87.56 82 ARG B O 1
ATOM 2117 N N . LEU B 1 83 ? 3.48 -22.922 -4.941 1 89.25 83 LEU B N 1
ATOM 2118 C CA . LEU B 1 83 ? 2.781 -21.672 -5.195 1 89.25 83 LEU B CA 1
ATOM 2119 C C . LEU B 1 83 ? 3.164 -20.609 -4.164 1 89.25 83 LEU B C 1
ATOM 2121 O O . LEU B 1 83 ? 3.195 -20.891 -2.965 1 89.25 83 LEU B O 1
ATOM 2125 N N . PHE B 1 84 ? 3.49 -19.438 -4.625 1 91.25 84 PHE B N 1
ATOM 2126 C CA . PHE B 1 84 ? 3.721 -18.266 -3.795 1 91.25 84 PHE B CA 1
ATOM 2127 C C . PHE B 1 84 ? 2.914 -17.078 -4.309 1 91.25 84 PHE B C 1
ATOM 2129 O O . PHE B 1 84 ? 2.963 -16.75 -5.496 1 91.25 84 PHE B O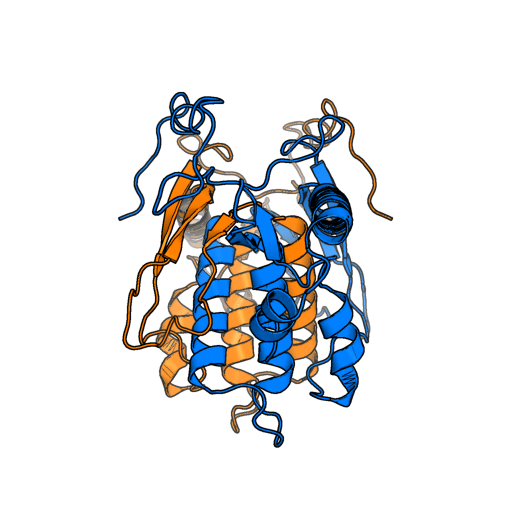 1
ATOM 2136 N N . MET B 1 85 ? 2.186 -16.531 -3.436 1 93.38 85 MET B N 1
ATOM 2137 C CA . MET B 1 85 ? 1.604 -15.242 -3.807 1 93.38 85 MET B CA 1
ATOM 2138 C C . MET B 1 85 ? 2.652 -14.133 -3.748 1 93.38 85 MET B C 1
ATOM 2140 O O . MET B 1 85 ? 3.486 -14.109 -2.842 1 93.38 85 MET B O 1
ATOM 2144 N N . VAL B 1 86 ? 2.564 -13.242 -4.684 1 94.62 86 VAL B N 1
ATOM 2145 C CA . VAL B 1 86 ? 3.471 -12.102 -4.68 1 94.62 86 VAL B CA 1
ATOM 2146 C C . VAL B 1 86 ? 2.797 -10.906 -4.004 1 94.62 86 VAL B C 1
ATOM 2148 O O . VAL B 1 86 ? 1.631 -10.609 -4.273 1 94.62 86 VAL B O 1
ATOM 2151 N N . GLY B 1 87 ? 3.557 -10.188 -3.213 1 96.06 87 GLY B N 1
ATOM 2152 C CA . GLY B 1 87 ? 3.031 -9.172 -2.32 1 96.06 87 GLY B CA 1
ATOM 2153 C C . GLY B 1 87 ? 2.164 -8.148 -3.027 1 96.06 87 GLY B C 1
ATOM 2154 O O . GLY B 1 87 ? 1.057 -7.848 -2.578 1 96.06 87 GLY B O 1
ATOM 2155 N N . MET B 1 88 ? 2.605 -7.59 -4.125 1 97.62 88 MET B N 1
ATOM 2156 C CA . MET B 1 88 ? 1.836 -6.574 -4.836 1 97.62 88 MET B CA 1
ATOM 2157 C C . MET B 1 88 ? 0.479 -7.121 -5.266 1 97.62 88 MET B C 1
ATOM 2159 O O . MET B 1 88 ? -0.543 -6.449 -5.113 1 97.62 88 MET B O 1
ATOM 2163 N N . PHE B 1 89 ? 0.49 -8.305 -5.762 1 96.31 89 PHE B N 1
ATOM 2164 C CA . PHE B 1 89 ? -0.75 -8.891 -6.266 1 96.31 89 PHE B CA 1
ATOM 2165 C C . PHE B 1 89 ? -1.667 -9.289 -5.117 1 96.31 89 PHE B C 1
ATOM 2167 O O . PHE B 1 89 ? -2.891 -9.289 -5.266 1 96.31 89 PHE B O 1
ATOM 2174 N N . HIS B 1 90 ? -1.106 -9.617 -3.986 1 95.12 90 HIS B N 1
ATOM 2175 C CA . HIS B 1 90 ? -1.932 -9.812 -2.801 1 95.12 90 HIS B CA 1
ATOM 2176 C C . HIS B 1 90 ? -2.691 -8.547 -2.436 1 95.12 90 HIS B C 1
ATOM 2178 O O . HIS B 1 90 ? -3.891 -8.594 -2.156 1 95.12 90 HIS B O 1
ATOM 2184 N N . GLU B 1 91 ? -1.957 -7.414 -2.449 1 97.5 91 GLU B N 1
ATOM 2185 C CA . GLU B 1 91 ? -2.613 -6.141 -2.164 1 97.5 91 GLU B CA 1
ATOM 2186 C C . GLU B 1 91 ? -3.746 -5.867 -3.15 1 97.5 91 GLU B C 1
ATOM 2188 O O . GLU B 1 91 ? -4.84 -5.461 -2.75 1 97.5 91 GLU B O 1
ATOM 2193 N N . LEU B 1 92 ? -3.484 -6.129 -4.398 1 97.5 92 LEU B N 1
ATOM 2194 C CA . LEU B 1 92 ? -4.492 -5.898 -5.426 1 97.5 92 LEU B CA 1
ATOM 2195 C C . LEU B 1 92 ? -5.66 -6.867 -5.266 1 97.5 92 LEU B C 1
ATOM 2197 O O . LEU B 1 92 ? -6.816 -6.492 -5.48 1 97.5 92 LEU B O 1
ATOM 2201 N N . HIS B 1 93 ? -5.395 -8.062 -4.891 1 94.75 93 HIS B N 1
ATOM 2202 C CA . HIS B 1 93 ? -6.441 -9.039 -4.582 1 94.75 93 HIS B CA 1
ATOM 2203 C C . HIS B 1 93 ? -7.316 -8.555 -3.432 1 94.75 93 HIS B C 1
ATOM 2205 O O . HIS B 1 93 ? -8.547 -8.656 -3.494 1 94.75 93 HIS B O 1
ATOM 2211 N N . CYS B 1 94 ? -6.672 -8.023 -2.453 1 95 94 CYS B N 1
ATOM 2212 C CA . CYS B 1 94 ? -7.418 -7.508 -1.311 1 95 94 CYS B CA 1
ATOM 2213 C C . CYS B 1 94 ? -8.367 -6.395 -1.737 1 95 94 CYS B C 1
ATOM 2215 O O . CYS B 1 94 ? -9.492 -6.309 -1.239 1 95 94 CYS B O 1
ATOM 2217 N N . LEU B 1 95 ? -7.918 -5.527 -2.592 1 96.69 95 LEU B N 1
ATOM 2218 C CA . LEU B 1 95 ? -8.773 -4.441 -3.051 1 96.69 95 LEU B CA 1
ATOM 2219 C C . LEU B 1 95 ? -9.969 -4.98 -3.83 1 96.69 95 LEU B C 1
ATOM 2221 O O . LEU B 1 95 ? -11.078 -4.453 -3.725 1 96.69 95 LEU B O 1
ATOM 2225 N N . ARG B 1 96 ? -9.734 -6.039 -4.543 1 94.94 96 ARG B N 1
ATOM 2226 C CA . ARG B 1 96 ? -10.859 -6.699 -5.203 1 94.94 96 ARG B CA 1
ATOM 2227 C C . ARG B 1 96 ? -11.828 -7.289 -4.184 1 94.94 96 ARG B C 1
ATOM 2229 O O . ARG B 1 96 ? -13.047 -7.184 -4.344 1 94.94 96 ARG B O 1
ATOM 2236 N N . VAL B 1 97 ? -11.305 -7.934 -3.189 1 93 97 VAL B N 1
ATOM 2237 C CA . VAL B 1 97 ? -12.148 -8.5 -2.141 1 93 97 VAL B CA 1
ATOM 2238 C C . VAL B 1 97 ? -12.984 -7.395 -1.499 1 93 97 VAL B C 1
ATOM 2240 O O . VAL B 1 97 ? -14.18 -7.578 -1.248 1 93 97 VAL B O 1
ATOM 2243 N N . LEU B 1 98 ? -12.406 -6.238 -1.271 1 93.12 98 LEU B N 1
ATOM 2244 C CA . LEU B 1 98 ? -13.109 -5.121 -0.659 1 93.12 98 LEU B CA 1
ATOM 2245 C C . LEU B 1 98 ? -14.234 -4.629 -1.563 1 93.12 98 LEU B C 1
ATOM 2247 O O . LEU B 1 98 ? -15.266 -4.148 -1.08 1 93.12 98 LEU B O 1
ATOM 2251 N N . ASN B 1 99 ? -14.07 -4.715 -2.859 1 92.38 99 ASN B N 1
ATOM 2252 C CA . ASN B 1 99 ? -15.133 -4.398 -3.803 1 92.38 99 ASN B CA 1
ATOM 2253 C C . ASN B 1 99 ? -16.391 -5.207 -3.516 1 92.38 99 ASN B C 1
ATOM 2255 O O . ASN B 1 99 ? -17.5 -4.766 -3.82 1 92.38 99 ASN B O 1
ATOM 2259 N N . PHE B 1 100 ? -16.219 -6.352 -2.809 1 89.81 100 PHE B N 1
ATOM 2260 C CA . PHE B 1 100 ? -17.344 -7.234 -2.541 1 89.81 100 PHE B CA 1
ATOM 2261 C C . PHE B 1 100 ? -17.719 -7.195 -1.066 1 89.81 100 PHE B C 1
ATOM 2263 O O . PHE B 1 100 ? -18.578 -7.961 -0.62 1 89.81 100 PHE B O 1
ATOM 2270 N N . ALA B 1 101 ? -17.078 -6.41 -0.305 1 84.38 101 ALA B N 1
ATOM 2271 C CA . ALA B 1 101 ? -17.219 -6.449 1.149 1 84.38 101 ALA B CA 1
ATOM 2272 C C . ALA B 1 101 ? -18.672 -6.301 1.568 1 84.38 101 ALA B C 1
ATOM 2274 O O . ALA B 1 101 ? -19.109 -6.891 2.564 1 84.38 101 ALA B O 1
ATOM 2275 N N . PHE B 1 102 ? -19.453 -5.605 0.795 1 75.88 102 PHE B N 1
ATOM 2276 C CA . PHE B 1 102 ? -20.844 -5.414 1.235 1 75.88 102 PHE B CA 1
ATOM 2277 C C . PHE B 1 102 ? -21.812 -5.793 0.13 1 75.88 102 PHE B C 1
ATOM 2279 O O . PHE B 1 102 ? -22.953 -5.316 0.111 1 75.88 102 PHE B O 1
ATOM 2286 N N . ASP B 1 103 ? -21.219 -6.543 -0.695 1 78.06 103 ASP B N 1
ATOM 2287 C CA . ASP B 1 103 ? -22.078 -7.008 -1.779 1 78.06 103 ASP B CA 1
ATOM 2288 C C . ASP B 1 103 ? -23.031 -8.094 -1.295 1 78.06 103 ASP B C 1
ATOM 2290 O O . ASP B 1 103 ? -22.672 -8.914 -0.447 1 78.06 103 ASP B O 1
ATOM 2294 N N . ARG B 1 104 ? -24.25 -8.078 -1.69 1 78.5 104 ARG B N 1
ATOM 2295 C CA . ARG B 1 104 ? -25.297 -9.016 -1.275 1 78.5 104 ARG B CA 1
ATOM 2296 C C . ARG B 1 104 ? -24.938 -10.445 -1.672 1 78.5 104 ARG B C 1
ATOM 2298 O O . ARG B 1 104 ? -25.469 -11.398 -1.121 1 78.5 104 ARG B O 1
ATOM 2305 N N . SER B 1 105 ? -23.984 -10.578 -2.576 1 77.62 105 SER B N 1
ATOM 2306 C CA . SER B 1 105 ? -23.594 -11.906 -3.041 1 77.62 105 SER B CA 1
ATOM 2307 C C . SER B 1 105 ? -22.781 -12.648 -1.979 1 77.62 105 SER B C 1
ATOM 2309 O O . SER B 1 105 ? -22.656 -13.875 -2.043 1 77.62 105 SER B O 1
ATOM 2311 N N . HIS B 1 106 ? -22.25 -12.016 -1.009 1 78.69 106 HIS B N 1
ATOM 2312 C CA . HIS B 1 106 ? -21.453 -12.555 0.08 1 78.69 106 HIS B CA 1
ATOM 2313 C C . HIS B 1 106 ? -20.25 -13.344 -0.456 1 78.69 106 HIS B C 1
ATOM 2315 O O . HIS B 1 106 ? -19.859 -14.344 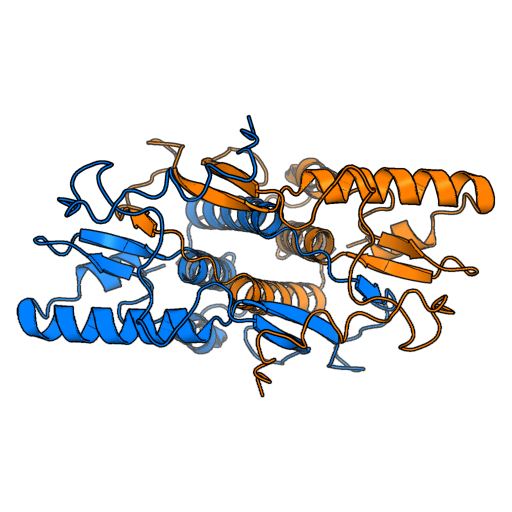0.134 1 78.69 106 HIS B O 1
ATOM 2321 N N . LYS B 1 107 ? -19.828 -12.953 -1.582 1 84.56 107 LYS B N 1
ATOM 2322 C CA . LYS B 1 107 ? -18.625 -13.562 -2.145 1 84.56 107 LYS B CA 1
ATOM 2323 C C . LYS B 1 107 ? -17.422 -13.383 -1.216 1 84.56 107 LYS B C 1
ATOM 2325 O O . LYS B 1 107 ? -16.609 -14.289 -1.062 1 84.56 107 LYS B O 1
ATOM 2330 N N . ALA B 1 108 ? -17.297 -12.258 -0.617 1 86.44 108 ALA B N 1
ATOM 2331 C CA . ALA B 1 108 ? -16.234 -12.008 0.355 1 86.44 108 ALA B CA 1
ATOM 2332 C C . ALA B 1 108 ? -16.75 -12.18 1.782 1 86.44 108 ALA B C 1
ATOM 2334 O O . ALA B 1 108 ? -17.719 -11.531 2.186 1 86.44 108 ALA B O 1
ATOM 2335 N N . THR B 1 109 ? -16.109 -13.031 2.521 1 86.81 109 THR B N 1
ATOM 2336 C CA . THR B 1 109 ? -16.484 -13.234 3.914 1 86.81 109 THR B CA 1
ATOM 2337 C C . THR B 1 109 ? -15.953 -12.109 4.793 1 86.81 109 THR B C 1
ATOM 2339 O O . THR B 1 109 ? -14.977 -11.438 4.43 1 86.81 109 THR B O 1
ATOM 2342 N N . GLY B 1 110 ? -16.578 -11.93 5.895 1 85.69 110 GLY B N 1
ATOM 2343 C CA . GLY B 1 110 ? -16.094 -10.953 6.855 1 85.69 110 GLY B CA 1
ATOM 2344 C C . GLY B 1 110 ? -14.648 -11.18 7.258 1 85.69 110 GLY B C 1
ATOM 2345 O O . GLY B 1 110 ? -13.875 -10.227 7.379 1 85.69 110 GLY B O 1
ATOM 2346 N N . ASP B 1 111 ? -14.297 -12.438 7.488 1 86.62 111 ASP B N 1
ATOM 2347 C CA . ASP B 1 111 ? -12.93 -12.773 7.879 1 86.62 111 ASP B CA 1
ATOM 2348 C C . ASP B 1 111 ? -11.938 -12.406 6.777 1 86.62 111 ASP B C 1
ATOM 2350 O O . ASP B 1 111 ? -10.836 -11.93 7.059 1 86.62 111 ASP B O 1
ATOM 2354 N N . HIS B 1 112 ? -12.312 -12.641 5.547 1 89.56 112 HIS B N 1
ATOM 2355 C CA . HIS B 1 112 ? -11.438 -12.297 4.43 1 89.56 112 HIS B CA 1
ATOM 2356 C C . HIS B 1 112 ? -11.266 -10.789 4.309 1 89.56 112 HIS B C 1
ATOM 2358 O O . HIS B 1 112 ? -10.156 -10.297 4.09 1 89.56 112 HIS B O 1
ATOM 2364 N N . VAL B 1 113 ? -12.359 -10.094 4.488 1 90.88 113 VAL B N 1
ATOM 2365 C CA . VAL B 1 113 ? -12.32 -8.633 4.438 1 90.88 113 VAL B CA 1
ATOM 2366 C C . VAL B 1 113 ? -11.43 -8.102 5.559 1 90.88 113 VAL B C 1
ATOM 2368 O O . VAL B 1 113 ? -10.602 -7.211 5.34 1 90.88 113 VAL B O 1
ATOM 2371 N N . HIS B 1 114 ? -11.609 -8.695 6.719 1 90.56 114 HIS B N 1
ATOM 2372 C CA . HIS B 1 114 ? -10.797 -8.305 7.863 1 90.56 114 HIS B CA 1
ATOM 2373 C C . HIS B 1 114 ? -9.32 -8.586 7.605 1 90.56 114 HIS B C 1
ATOM 2375 O O . HIS B 1 114 ? -8.461 -7.746 7.898 1 90.56 114 HIS B O 1
ATOM 2381 N N . HIS B 1 115 ? -8.992 -9.695 7.125 1 90.38 115 HIS B N 1
ATOM 2382 C CA . HIS B 1 115 ? -7.633 -10.023 6.715 1 90.38 115 HIS B CA 1
ATOM 2383 C C . HIS B 1 115 ? -7.07 -8.977 5.762 1 90.38 115 HIS B C 1
ATOM 2385 O O . HIS B 1 115 ? -5.941 -8.508 5.941 1 90.38 115 HIS B O 1
ATOM 2391 N N . CYS B 1 116 ? -7.902 -8.625 4.75 1 93.31 116 CYS B N 1
ATOM 2392 C CA . CYS B 1 116 ? -7.469 -7.691 3.719 1 93.31 116 CYS B CA 1
ATOM 2393 C C . CYS B 1 116 ? -7.16 -6.324 4.316 1 93.31 116 CYS B C 1
ATOM 2395 O O . CYS B 1 116 ? -6.137 -5.719 3.996 1 93.31 116 CYS B O 1
ATOM 2397 N N . LEU B 1 117 ? -8.07 -5.855 5.172 1 94.38 117 LEU B N 1
ATOM 2398 C CA . LEU B 1 117 ? -7.863 -4.551 5.789 1 94.38 117 LEU B CA 1
ATOM 2399 C C . LEU B 1 117 ? -6.594 -4.547 6.633 1 94.38 117 LEU B C 1
ATOM 2401 O O . LEU B 1 117 ? -5.781 -3.623 6.531 1 94.38 117 LEU B O 1
ATOM 2405 N N . ASN B 1 118 ? -6.406 -5.531 7.434 1 93.44 118 ASN B N 1
ATOM 2406 C CA . ASN B 1 118 ? -5.219 -5.648 8.266 1 93.44 118 ASN B CA 1
ATOM 2407 C C . ASN B 1 118 ? -3.951 -5.781 7.43 1 93.44 118 ASN B C 1
ATOM 2409 O O . ASN B 1 118 ? -2.916 -5.203 7.766 1 93.44 118 ASN B O 1
ATOM 2413 N N . TYR B 1 119 ? -4.043 -6.57 6.41 1 95 119 TYR B N 1
ATOM 2414 C CA . TYR B 1 119 ? -2.9 -6.758 5.523 1 95 119 TYR B CA 1
ATOM 2415 C C . TYR B 1 119 ? -2.502 -5.445 4.859 1 95 119 TYR B C 1
ATOM 2417 O O . TYR B 1 119 ? -1.334 -5.055 4.895 1 95 119 TYR B O 1
ATOM 2425 N N . LEU B 1 120 ? -3.461 -4.684 4.285 1 97.75 120 LEU B N 1
ATOM 2426 C CA . LEU B 1 120 ? -3.193 -3.42 3.607 1 97.75 120 LEU B CA 1
ATOM 2427 C C . LEU B 1 120 ? -2.646 -2.387 4.586 1 97.75 120 LEU B C 1
ATOM 2429 O O . LEU B 1 120 ? -1.807 -1.561 4.219 1 97.75 120 LEU B O 1
ATOM 2433 N N . ARG B 1 121 ? -3.15 -2.414 5.809 1 97.88 121 ARG B N 1
ATOM 2434 C CA . ARG B 1 121 ? -2.611 -1.55 6.852 1 97.88 121 ARG B CA 1
ATOM 2435 C C . ARG B 1 121 ? -1.114 -1.782 7.039 1 97.88 121 ARG B C 1
ATOM 2437 O O . ARG B 1 121 ? -0.33 -0.832 7.051 1 97.88 121 ARG B O 1
ATOM 2444 N N . GLN B 1 122 ? -0.731 -3.01 7.145 1 97.81 122 GLN B N 1
ATOM 2445 C CA . GLN B 1 122 ? 0.67 -3.361 7.348 1 97.81 122 GLN B CA 1
ATOM 2446 C C . GLN B 1 122 ? 1.505 -3.033 6.113 1 97.81 122 GLN B C 1
ATOM 2448 O O . GLN B 1 122 ? 2.652 -2.596 6.23 1 97.81 122 GLN B O 1
ATOM 2453 N N . MET B 1 123 ? 0.895 -3.17 4.941 1 98.31 123 MET B N 1
ATOM 2454 C CA . MET B 1 123 ? 1.638 -2.85 3.725 1 98.31 123 MET B CA 1
ATOM 2455 C C . MET B 1 123 ? 1.82 -1.344 3.578 1 98.31 123 MET B C 1
ATOM 2457 O O . MET B 1 123 ? 2.844 -0.885 3.066 1 98.31 123 MET B O 1
ATOM 2461 N N . ALA B 1 124 ? 0.82 -0.558 4 1 98.44 124 ALA B N 1
ATOM 2462 C CA . ALA B 1 124 ? 0.977 0.895 4.004 1 98.44 124 ALA B CA 1
ATOM 2463 C C . ALA B 1 124 ? 2.145 1.317 4.891 1 98.44 124 ALA B C 1
ATOM 2465 O O . ALA B 1 124 ? 2.951 2.166 4.504 1 98.44 124 ALA B O 1
ATOM 2466 N N . LEU B 1 125 ? 2.24 0.714 6.07 1 97.94 125 LEU B N 1
ATOM 2467 C CA . LEU B 1 125 ? 3.377 0.973 6.945 1 97.94 125 LEU B CA 1
ATOM 2468 C C . LEU B 1 125 ? 4.68 0.531 6.289 1 97.94 125 LEU B C 1
ATOM 2470 O O . LEU B 1 125 ? 5.656 1.285 6.27 1 97.94 125 LEU B O 1
ATOM 2474 N N . CYS B 1 126 ? 4.68 -0.617 5.754 1 97.69 126 CYS B N 1
ATOM 2475 C CA . CYS B 1 126 ? 5.875 -1.222 5.176 1 97.69 126 CYS B CA 1
ATOM 2476 C C . CYS B 1 126 ? 6.43 -0.366 4.043 1 97.69 126 CYS B C 1
ATOM 2478 O O . CYS B 1 126 ? 7.645 -0.225 3.902 1 97.69 126 CYS B O 1
ATOM 2480 N N . SER B 1 127 ? 5.547 0.156 3.164 1 96.94 127 SER B N 1
ATOM 2481 C CA . SER B 1 127 ? 6 0.977 2.045 1 96.94 127 SER B CA 1
ATOM 2482 C C . SER B 1 127 ? 6.523 2.326 2.525 1 96.94 127 SER B C 1
ATOM 2484 O O . SER B 1 127 ? 7.434 2.895 1.921 1 96.94 127 SER B O 1
ATOM 2486 N N . ALA B 1 128 ? 5.879 2.877 3.59 1 97.19 128 ALA B N 1
ATOM 2487 C CA . ALA B 1 128 ? 6.285 4.133 4.219 1 97.19 128 ALA B CA 1
ATOM 2488 C C . ALA B 1 128 ? 6.492 5.227 3.176 1 97.19 128 ALA B C 1
ATOM 2490 O O . ALA B 1 128 ? 7.543 5.871 3.146 1 97.19 128 ALA B O 1
ATOM 2491 N N . ASP B 1 129 ? 5.488 5.516 2.414 1 97 129 ASP B N 1
ATOM 2492 C CA . ASP B 1 129 ? 5.578 6.492 1.335 1 97 129 ASP B CA 1
ATOM 2493 C C . ASP B 1 129 ? 5.781 7.902 1.887 1 97 129 ASP B C 1
ATOM 2495 O O . ASP B 1 129 ? 4.926 8.422 2.611 1 97 129 ASP B O 1
ATOM 2499 N N . VAL B 1 130 ? 6.828 8.578 1.485 1 96.31 130 VAL B N 1
ATOM 2500 C CA . VAL B 1 130 ? 7.25 9.844 2.074 1 96.31 130 VAL B CA 1
ATOM 2501 C C . VAL B 1 130 ? 6.777 11 1.198 1 96.31 130 VAL B C 1
ATOM 2503 O O . VAL B 1 130 ? 7.152 12.156 1.427 1 96.31 130 VAL B O 1
ATOM 2506 N N . THR B 1 131 ? 5.988 10.734 0.221 1 95.81 131 THR B N 1
ATOM 2507 C CA . THR B 1 131 ? 5.586 11.75 -0.746 1 95.81 131 THR B CA 1
ATOM 2508 C C . THR B 1 131 ? 4.777 12.852 -0.068 1 95.81 131 THR B C 1
ATOM 2510 O O . THR B 1 131 ? 3.912 12.57 0.764 1 95.81 131 THR B O 1
ATOM 2513 N N . LEU B 1 132 ? 5.062 14.078 -0.422 1 94.31 132 LEU B N 1
ATOM 2514 C CA . LEU B 1 132 ? 4.266 15.219 0.01 1 94.31 132 LEU B CA 1
ATOM 2515 C C . LEU B 1 132 ? 3.137 15.5 -0.978 1 94.31 132 LEU B C 1
ATOM 2517 O O . LEU B 1 132 ? 3.387 15.719 -2.166 1 94.31 132 LEU B O 1
ATOM 2521 N N . GLU B 1 133 ? 1.95 15.461 -0.447 1 92.5 133 GLU B N 1
ATOM 2522 C CA . GLU B 1 133 ? 0.774 15.75 -1.263 1 92.5 133 GLU B CA 1
ATOM 2523 C C . GLU B 1 133 ? 0.104 17.047 -0.829 1 92.5 133 GLU B C 1
ATOM 2525 O O . GLU B 1 133 ? -0.399 17.156 0.292 1 92.5 133 GLU B O 1
ATOM 2530 N N . PRO B 1 134 ? 0.268 18.062 -1.655 1 86.31 134 PRO B N 1
ATOM 2531 C CA . PRO B 1 134 ? -0.272 19.359 -1.246 1 86.31 134 PRO B CA 1
ATOM 2532 C C . PRO B 1 134 ? -1.766 19.297 -0.934 1 86.31 134 PRO B C 1
ATOM 2534 O O . PRO B 1 134 ? -2.514 18.578 -1.597 1 86.31 134 PRO B O 1
ATOM 2537 N N . GLY B 1 135 ? -2.055 20.031 0.221 1 69.06 135 GLY B N 1
ATOM 2538 C CA . GLY B 1 135 ? -3.326 20.156 0.916 1 69.06 135 GLY B CA 1
ATOM 2539 C C . GLY B 1 135 ? -4.445 20.672 0.029 1 69.06 135 GLY B C 1
ATOM 2540 O O . GLY B 1 135 ? -4.203 21.078 -1.109 1 69.06 135 GLY B O 1
ATOM 2541 N N . ASP B 1 136 ? -5.648 20.422 0.123 1 57.22 136 ASP B N 1
ATOM 2542 C CA . ASP B 1 136 ? -7.027 20.688 -0.285 1 57.22 136 ASP B CA 1
ATOM 2543 C C . ASP B 1 136 ? -7.668 19.438 -0.895 1 57.22 136 ASP B C 1
ATOM 2545 O O . ASP B 1 136 ? -8.078 19.453 -2.059 1 57.22 136 ASP B O 1
ATOM 2549 N N . PHE B 1 137 ? -7.211 18.453 -0.176 1 49.12 137 PHE B N 1
ATOM 2550 C CA . PHE B 1 137 ? -7.789 17.172 -0.587 1 49.12 137 PHE B CA 1
ATOM 2551 C C . PHE B 1 137 ? -9.312 17.25 -0.617 1 49.12 137 PHE B C 1
ATOM 2553 O O . PHE B 1 137 ? -9.961 16.516 -1.363 1 49.12 137 PHE B O 1
ATOM 2560 N N . THR B 1 138 ? -9.703 18.141 0.482 1 44.94 138 THR B N 1
ATOM 2561 C CA . THR B 1 138 ? -11.156 18.25 0.592 1 44.94 138 THR B CA 1
ATOM 2562 C C . THR B 1 138 ? -11.742 18.938 -0.636 1 44.94 138 THR B C 1
ATOM 2564 O O . THR B 1 138 ? -12.953 18.891 -0.859 1 44.94 138 THR B O 1
ATOM 2567 N N . LYS B 1 139 ? -10.906 19.75 -1.112 1 48.19 139 LYS B N 1
ATOM 2568 C CA . LYS B 1 139 ? -11.461 20.344 -2.326 1 48.19 139 LYS B CA 1
ATOM 2569 C C . LYS B 1 139 ? -11.281 19.422 -3.523 1 48.19 139 LYS B C 1
ATOM 2571 O O . LYS B 1 139 ? -11.648 19.766 -4.648 1 48.19 139 LYS B O 1
ATOM 2576 N N . ARG B 1 140 ? -10.492 18.547 -3.381 1 43.09 140 ARG B N 1
ATOM 2577 C CA . ARG B 1 140 ? -10.305 17.672 -4.539 1 43.09 140 ARG B CA 1
ATOM 2578 C C . ARG B 1 140 ? -11.594 16.938 -4.883 1 43.09 140 ARG B C 1
ATOM 2580 O O . ARG B 1 140 ? -12.086 16.125 -4.094 1 43.09 140 ARG B O 1
ATOM 2587 N N . ASN B 1 141 ? -12.555 17.719 -5.176 1 41.38 141 ASN B N 1
ATOM 2588 C CA . ASN B 1 141 ? -13.789 17.156 -5.715 1 41.38 141 ASN B CA 1
ATOM 2589 C C . ASN B 1 141 ? -13.523 16.375 -7 1 41.38 141 ASN B C 1
ATOM 2591 O O . ASN B 1 141 ? -12.508 16.594 -7.668 1 41.38 141 ASN B O 1
ATOM 2595 N N . PHE B 1 142 ? -14.25 15.297 -7.152 1 43.25 142 PHE B N 1
ATOM 2596 C CA . PHE B 1 142 ? -14.328 14.484 -8.359 1 43.25 142 PHE B CA 1
ATOM 2597 C C . PHE B 1 142 ? -14.352 15.359 -9.609 1 43.25 142 PHE B C 1
ATOM 2599 O O . PHE B 1 142 ? -14.023 14.898 -10.703 1 43.25 142 PHE B O 1
ATOM 2606 N N . ASP B 1 143 ? -14.711 16.531 -9.414 1 43.75 143 ASP B N 1
ATOM 2607 C CA . ASP B 1 143 ? -14.984 17.406 -10.555 1 43.75 143 ASP B CA 1
ATOM 2608 C C . ASP B 1 143 ? -13.773 18.281 -10.883 1 43.75 143 ASP B C 1
ATOM 2610 O O . ASP B 1 143 ? -13.797 19.031 -11.859 1 43.75 143 ASP B O 1
ATOM 2614 N N . GLY B 1 144 ? -12.688 18.406 -9.898 1 44.84 144 GLY B N 1
ATOM 2615 C CA . GLY B 1 144 ? -11.594 19.297 -10.242 1 44.84 144 GLY B CA 1
ATOM 2616 C C . GLY B 1 144 ? -10.344 18.562 -10.703 1 44.84 144 GLY B C 1
ATOM 2617 O O . GLY B 1 144 ? -10.445 17.531 -11.359 1 44.84 144 GLY B O 1
ATOM 2618 N N . SER B 1 145 ? -9.055 19.109 -10.234 1 54.16 145 SER B N 1
ATOM 2619 C CA . SER B 1 145 ? -7.793 18.609 -10.773 1 54.16 145 SER B CA 1
ATOM 2620 C C . SER B 1 145 ? -7.59 17.141 -10.438 1 54.16 145 SER B C 1
ATOM 2622 O O . SER B 1 145 ? -7.594 16.766 -9.266 1 54.16 145 SER B O 1
ATOM 2624 N N . ARG B 1 146 ? -7.688 16.281 -11.523 1 61.75 146 ARG B N 1
ATOM 2625 C CA . ARG B 1 146 ? -7.684 14.82 -11.508 1 61.75 146 ARG B CA 1
ATOM 2626 C C . ARG B 1 146 ? -6.285 14.281 -11.242 1 61.75 146 ARG B C 1
ATOM 2628 O O . ARG B 1 146 ? -6.105 13.07 -11.062 1 61.75 146 ARG B O 1
ATOM 2635 N N . THR B 1 147 ? -5.402 15.234 -11.344 1 74.31 147 THR B N 1
ATOM 2636 C CA . THR B 1 147 ? -4.035 14.758 -11.141 1 74.31 147 THR B CA 1
ATOM 2637 C C . THR B 1 147 ? -3.51 15.195 -9.781 1 74.31 147 THR B C 1
ATOM 2639 O O . THR B 1 147 ? -3.693 16.344 -9.367 1 74.31 147 THR B O 1
ATOM 2642 N N . GLY B 1 148 ? -2.98 14.258 -9.117 1 82.69 148 GLY B N 1
ATOM 2643 C CA . GLY B 1 148 ? -2.42 14.492 -7.797 1 82.69 148 GLY B CA 1
ATOM 2644 C C . GLY B 1 148 ? -0.904 14.531 -7.793 1 82.69 148 GLY B C 1
ATOM 2645 O O . GLY B 1 148 ? -0.282 14.906 -8.789 1 82.69 148 GLY B O 1
ATOM 2646 N N . SER B 1 149 ? -0.356 14.297 -6.738 1 88.56 149 SER B N 1
ATOM 2647 C CA . SER B 1 149 ? 1.089 14.336 -6.535 1 88.56 149 SER B CA 1
ATOM 2648 C C . SER B 1 149 ? 1.788 13.242 -7.328 1 88.56 149 SER B C 1
ATOM 2650 O O . SER B 1 149 ? 1.181 12.219 -7.648 1 88.56 149 SER B O 1
ATOM 2652 N N . VAL B 1 150 ? 2.994 13.539 -7.613 1 92.44 150 VAL B N 1
ATOM 2653 C CA . VAL B 1 150 ? 3.822 12.562 -8.312 1 92.44 150 VAL B CA 1
ATOM 2654 C C . VAL B 1 150 ? 4.602 11.727 -7.297 1 92.44 150 VAL B C 1
ATOM 2656 O O . VAL B 1 150 ? 5.301 12.266 -6.441 1 92.44 150 VAL B O 1
ATOM 2659 N N . HIS B 1 151 ? 4.465 10.477 -7.395 1 95.19 151 HIS B N 1
ATOM 2660 C CA . HIS B 1 151 ? 5.164 9.547 -6.516 1 95.19 151 HIS B CA 1
ATOM 2661 C C . HIS B 1 151 ? 6.352 8.906 -7.227 1 95.19 151 HIS B C 1
ATOM 2663 O O . HIS B 1 151 ? 6.293 8.641 -8.43 1 95.19 151 HIS B O 1
ATOM 2669 N N . VAL B 1 152 ? 7.387 8.664 -6.477 1 93.19 152 VAL B N 1
ATOM 2670 C CA . VAL B 1 152 ? 8.5 7.859 -6.965 1 93.19 152 VAL B CA 1
ATOM 2671 C C . VAL B 1 152 ? 8.266 6.391 -6.609 1 93.19 152 VAL B C 1
ATOM 2673 O O . VAL B 1 152 ? 8.18 6.039 -5.43 1 93.19 152 VAL B O 1
ATOM 2676 N N . CYS B 1 153 ? 8.18 5.617 -7.707 1 96.12 153 CYS B N 1
ATOM 2677 C CA . CYS B 1 153 ? 7.723 4.246 -7.535 1 96.12 153 CYS B CA 1
ATOM 2678 C C . CYS B 1 153 ? 8.781 3.252 -7.992 1 96.12 153 CYS B C 1
ATOM 2680 O O . CYS B 1 153 ? 9.648 3.592 -8.805 1 96.12 153 CYS B O 1
ATOM 2682 N N . ARG B 1 154 ? 8.734 2.094 -7.355 1 94.31 154 ARG B N 1
ATOM 2683 C CA . ARG B 1 154 ? 9.383 0.978 -8.039 1 94.31 154 ARG B CA 1
ATOM 2684 C C . ARG B 1 154 ? 8.68 0.663 -9.359 1 94.31 154 ARG B C 1
ATOM 2686 O O . ARG B 1 154 ? 7.465 0.817 -9.477 1 94.31 154 ARG B O 1
ATOM 2693 N N . ASP B 1 155 ? 9.438 0.223 -10.312 1 94.5 155 ASP B N 1
ATOM 2694 C CA . ASP B 1 155 ? 8.844 -0.124 -11.602 1 94.5 155 ASP B CA 1
ATOM 2695 C C . ASP B 1 155 ? 8.062 -1.43 -11.508 1 94.5 155 ASP B C 1
ATOM 2697 O O . ASP B 1 155 ? 8.625 -2.514 -11.68 1 94.5 155 ASP B O 1
ATOM 2701 N N . TRP B 1 156 ? 6.805 -1.35 -11.359 1 96.56 156 TRP B N 1
ATOM 2702 C CA . TRP B 1 156 ? 5.961 -2.514 -11.109 1 96.56 156 TRP B CA 1
ATOM 2703 C C . TRP B 1 156 ? 5.82 -3.363 -12.367 1 96.56 156 TRP B C 1
ATOM 2705 O O . TRP B 1 156 ? 5.387 -4.516 -12.297 1 96.56 156 TRP B O 1
ATOM 2715 N N . SER B 1 157 ? 6.105 -2.828 -13.523 1 96.06 157 SER B N 1
ATOM 2716 C CA . SER B 1 157 ? 5.992 -3.625 -14.742 1 96.06 157 SER B CA 1
ATOM 2717 C C . SER B 1 157 ? 6.938 -4.82 -14.711 1 96.06 157 SER B C 1
ATOM 2719 O O . SER B 1 157 ? 6.672 -5.848 -15.344 1 96.06 157 SER B O 1
ATOM 2721 N N . ALA B 1 158 ? 7.984 -4.711 -14 1 94.94 158 ALA B N 1
ATOM 2722 C CA . ALA B 1 158 ? 8.93 -5.812 -13.859 1 94.94 158 ALA B CA 1
ATOM 2723 C C . ALA B 1 158 ? 8.258 -7.031 -13.234 1 94.94 158 ALA B C 1
ATOM 2725 O O . ALA B 1 158 ? 8.602 -8.172 -13.562 1 94.94 158 ALA B O 1
ATOM 2726 N N . LEU B 1 159 ? 7.312 -6.789 -12.336 1 96.81 159 LEU B N 1
ATOM 2727 C CA . LEU B 1 159 ? 6.613 -7.898 -11.695 1 96.81 159 LEU B CA 1
ATOM 2728 C C . LEU B 1 159 ? 5.668 -8.586 -12.672 1 96.81 159 LEU B C 1
ATOM 2730 O O . LEU B 1 159 ? 5.582 -9.812 -12.703 1 96.81 159 LEU B O 1
ATOM 2734 N N . TYR B 1 160 ? 5 -7.82 -13.453 1 96.81 160 TYR B N 1
ATOM 2735 C CA . TYR B 1 160 ? 4.141 -8.406 -14.477 1 96.81 160 TYR B CA 1
ATOM 2736 C C . TYR B 1 160 ? 4.953 -9.234 -15.461 1 96.81 160 TYR B C 1
ATOM 2738 O O . TYR B 1 160 ? 4.555 -10.336 -15.828 1 96.81 160 TYR B O 1
ATOM 2746 N N . ASP B 1 161 ? 6.094 -8.672 -15.867 1 95.12 161 ASP B N 1
ATOM 2747 C CA . ASP B 1 161 ? 6.98 -9.406 -16.766 1 95.12 161 ASP B CA 1
ATOM 2748 C C . ASP B 1 161 ? 7.449 -10.711 -16.141 1 95.12 161 ASP B C 1
ATOM 2750 O O . ASP B 1 161 ? 7.434 -11.758 -16.781 1 95.12 161 ASP B O 1
ATOM 2754 N N . ALA B 1 162 ? 7.891 -10.641 -14.938 1 96 162 ALA B N 1
ATOM 2755 C CA . ALA B 1 162 ? 8.383 -11.828 -14.234 1 96 162 ALA B CA 1
ATOM 2756 C C . ALA B 1 162 ? 7.289 -12.891 -14.117 1 96 162 ALA B C 1
ATOM 2758 O O . ALA B 1 162 ? 7.555 -14.078 -14.305 1 96 162 ALA B O 1
ATOM 2759 N N . MET B 1 163 ? 6.078 -12.461 -13.867 1 96 163 MET B N 1
ATOM 2760 C CA . MET B 1 163 ? 4.961 -13.391 -13.695 1 96 163 MET B CA 1
ATOM 2761 C C . MET B 1 163 ? 4.582 -14.023 -15.031 1 96 163 MET B C 1
ATOM 2763 O O . MET B 1 163 ? 4.211 -15.203 -15.086 1 96 163 MET B O 1
ATOM 2767 N N . GLU B 1 164 ? 4.625 -13.219 -16.031 1 94.94 164 GLU B N 1
ATOM 2768 C CA . GLU B 1 164 ? 4.367 -13.766 -17.344 1 94.94 164 GLU B CA 1
ATOM 2769 C C . GLU B 1 164 ? 5.387 -14.844 -17.703 1 94.94 164 GLU B C 1
ATOM 2771 O O . GLU B 1 164 ? 5.016 -15.93 -18.172 1 94.94 164 GLU B O 1
ATOM 2776 N N . GLU B 1 165 ? 6.621 -14.602 -17.5 1 92.81 165 GLU B N 1
ATOM 2777 C CA . GLU B 1 165 ? 7.672 -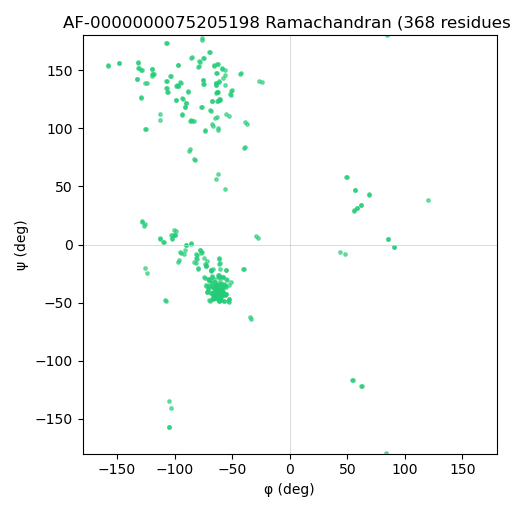15.578 -17.766 1 92.81 165 GLU B CA 1
ATOM 2778 C C . GLU B 1 165 ? 7.496 -16.828 -16.906 1 92.81 165 GLU B C 1
ATOM 2780 O O . GLU B 1 165 ? 7.633 -17.953 -17.406 1 92.81 165 GLU B O 1
ATOM 2785 N N . ASN B 1 166 ? 7.254 -16.656 -15.672 1 93 166 ASN B N 1
ATOM 2786 C CA . ASN B 1 166 ? 7.012 -17.766 -14.766 1 93 166 ASN B CA 1
ATOM 2787 C C . ASN B 1 166 ? 5.859 -18.641 -15.242 1 93 166 ASN B C 1
ATOM 2789 O O . ASN B 1 166 ? 5.953 -19.875 -15.219 1 93 166 ASN B O 1
ATOM 2793 N N . TRP B 1 167 ? 4.801 -17.953 -15.688 1 92.31 167 TRP B N 1
ATOM 2794 C CA . TRP B 1 167 ? 3.596 -18.656 -16.141 1 92.31 167 TRP B CA 1
ATOM 2795 C C . TRP B 1 167 ? 3.881 -19.484 -17.391 1 92.31 167 TRP B C 1
ATOM 2797 O O . TRP B 1 167 ? 3.492 -20.656 -17.469 1 92.31 167 TRP B O 1
ATOM 2807 N N . VAL B 1 168 ? 4.562 -18.906 -18.328 1 91.75 168 VAL B N 1
ATOM 2808 C CA . VAL B 1 168 ? 4.898 -19.594 -19.562 1 91.75 168 VAL B CA 1
ATOM 2809 C C . VAL B 1 168 ? 5.766 -20.828 -19.25 1 91.75 168 VAL B C 1
ATOM 2811 O O . VAL B 1 168 ? 5.539 -21.906 -19.797 1 91.75 168 VAL B O 1
ATOM 2814 N N . GLN B 1 169 ? 6.691 -20.688 -18.391 1 87.94 169 GLN B N 1
ATOM 2815 C CA . GLN B 1 169 ? 7.57 -21.781 -18.016 1 87.94 169 GLN B CA 1
ATOM 2816 C C . GLN B 1 169 ? 6.785 -22.906 -17.359 1 87.94 169 GLN B C 1
ATOM 2818 O O . GLN B 1 169 ? 7.027 -24.094 -17.625 1 87.94 169 GLN B O 1
ATOM 2823 N N . TRP B 1 170 ? 5.898 -22.547 -16.516 1 87.94 170 TRP B N 1
ATOM 2824 C CA . TRP B 1 170 ? 5.102 -23.547 -15.797 1 87.94 170 TRP B CA 1
ATOM 2825 C C . TRP B 1 170 ? 4.133 -24.25 -16.75 1 87.94 170 TRP B C 1
ATOM 2827 O O . TRP B 1 170 ? 3.984 -25.469 -16.688 1 87.94 170 TRP B O 1
ATOM 2837 N N . GLU B 1 171 ? 3.398 -23.484 -17.562 1 85.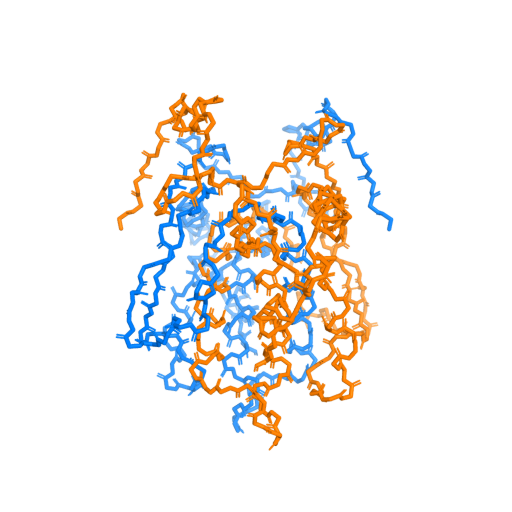38 171 GLU B N 1
ATOM 2838 C CA . GLU B 1 171 ? 2.432 -24.047 -18.5 1 85.38 171 GLU B CA 1
ATOM 2839 C C . GLU B 1 171 ? 3.094 -25.047 -19.438 1 85.38 171 GLU B C 1
ATOM 2841 O O . GLU B 1 171 ? 2.473 -26.031 -19.859 1 85.38 171 GLU B O 1
ATOM 2846 N N . ASP B 1 172 ? 4.281 -24.828 -19.797 1 79.5 172 ASP B N 1
ATOM 2847 C CA . ASP B 1 172 ? 5.027 -25.719 -20.688 1 79.5 172 ASP B CA 1
ATOM 2848 C C . ASP B 1 172 ? 5.301 -27.062 -20.016 1 79.5 172 ASP B C 1
ATOM 2850 O O . ASP B 1 172 ? 5.434 -28.094 -20.688 1 79.5 172 ASP B O 1
ATOM 2854 N N . VAL B 1 173 ? 5.258 -27.094 -18.719 1 75.06 173 VAL B N 1
ATOM 2855 C CA . VAL B 1 173 ? 5.629 -28.297 -18 1 75.06 173 VAL B CA 1
ATOM 2856 C C . VAL B 1 173 ? 4.379 -28.953 -17.422 1 75.06 173 VAL B C 1
ATOM 2858 O O . VAL B 1 173 ? 4.207 -30.172 -17.516 1 75.06 173 VAL B O 1
ATOM 2861 N N . ASP B 1 174 ? 3.385 -28.297 -16.703 1 70.56 174 ASP B N 1
ATOM 2862 C CA . ASP B 1 174 ? 2.301 -28.891 -15.922 1 70.56 174 ASP B CA 1
ATOM 2863 C C . ASP B 1 174 ? 0.945 -28.359 -16.375 1 70.56 174 ASP B C 1
ATOM 2865 O O . ASP B 1 174 ? -0.007 -29.125 -16.547 1 70.56 174 ASP B O 1
ATOM 2869 N N . GLY B 1 175 ? 0.724 -27.422 -16.953 1 67.69 175 GLY B N 1
ATOM 2870 C CA . GLY B 1 175 ? -0.348 -26.672 -17.609 1 67.69 175 GLY B CA 1
ATOM 2871 C C . GLY B 1 175 ? -1.621 -26.625 -16.781 1 67.69 175 GLY B C 1
ATOM 2872 O O . GLY B 1 175 ? -2.625 -26.062 -17.219 1 67.69 175 GLY B O 1
ATOM 2873 N N . ASP B 1 176 ? -1.833 -27.312 -15.602 1 74.19 176 ASP B N 1
ATOM 2874 C CA . ASP B 1 176 ? -3.051 -27.266 -14.797 1 74.19 176 ASP B CA 1
ATOM 2875 C C . ASP B 1 176 ? -3.025 -26.078 -13.82 1 74.19 176 ASP B C 1
ATOM 2877 O O . ASP B 1 176 ? -2.367 -26.156 -12.781 1 74.19 176 ASP B O 1
ATOM 2881 N N . ASP B 1 177 ? -3.783 -25.094 -14.078 1 72 177 ASP B N 1
ATOM 2882 C CA . ASP B 1 177 ? -3.721 -23.859 -13.289 1 72 177 ASP B CA 1
ATOM 2883 C C . ASP B 1 177 ? -4.855 -23.812 -12.273 1 72 177 ASP B C 1
ATOM 2885 O O . ASP B 1 177 ? -5.176 -22.734 -11.75 1 72 177 ASP B O 1
ATOM 2889 N N . THR B 1 178 ? -5.527 -24.922 -12.07 1 76.19 178 THR B N 1
ATOM 2890 C CA . THR B 1 178 ? -6.668 -24.953 -11.164 1 76.19 178 THR B CA 1
ATOM 2891 C C . THR B 1 178 ? -6.27 -24.469 -9.773 1 76.19 178 THR B C 1
ATOM 2893 O O . THR B 1 178 ? -7.035 -23.781 -9.109 1 76.19 178 THR B O 1
ATOM 2896 N N . SER B 1 179 ? -5.098 -24.797 -9.398 1 75 179 SER B N 1
ATOM 2897 C CA . SER B 1 179 ? -4.645 -24.422 -8.062 1 75 179 SER B CA 1
ATOM 2898 C C . SER B 1 179 ? -4.496 -22.906 -7.93 1 75 179 SER B C 1
ATOM 2900 O O . SER B 1 179 ? -4.984 -22.312 -6.969 1 75 179 SER B O 1
ATOM 2902 N N . ALA B 1 180 ? -3.895 -22.297 -8.852 1 74.56 180 ALA B N 1
ATOM 2903 C CA . ALA B 1 180 ? -3.691 -20.859 -8.82 1 74.56 180 ALA B CA 1
ATOM 2904 C C . ALA B 1 180 ? -5.023 -20.109 -8.906 1 74.56 180 ALA B C 1
ATOM 2906 O O . ALA B 1 180 ? -5.234 -19.125 -8.211 1 74.56 180 ALA B O 1
ATOM 2907 N N . ARG B 1 181 ? -5.934 -20.672 -9.727 1 75.06 181 ARG B N 1
ATOM 2908 C CA . ARG B 1 181 ? -7.246 -20.047 -9.883 1 75.06 181 ARG B CA 1
ATOM 2909 C C . ARG B 1 181 ? -8.047 -20.125 -8.586 1 75.06 181 ARG B C 1
ATOM 2911 O O . ARG B 1 181 ? -8.695 -19.156 -8.195 1 75.06 181 ARG B O 1
ATOM 2918 N N . THR B 1 182 ? -8.016 -21.266 -8.047 1 74.19 182 THR B N 1
ATOM 2919 C CA . THR B 1 182 ? -8.742 -21.453 -6.793 1 74.19 182 THR B CA 1
ATOM 2920 C C . THR B 1 182 ? -8.188 -20.547 -5.699 1 74.19 182 THR B C 1
ATOM 2922 O O . THR B 1 182 ? -8.953 -19.922 -4.957 1 74.19 182 THR B O 1
ATOM 2925 N N . ALA B 1 183 ? -6.91 -20.406 -5.723 1 70.81 183 ALA B N 1
ATOM 2926 C CA . ALA B 1 183 ? -6.262 -19.609 -4.695 1 70.81 183 ALA B CA 1
ATOM 2927 C C . ALA B 1 183 ? -6.582 -18.125 -4.879 1 70.81 183 ALA B C 1
ATOM 2929 O O . ALA B 1 183 ? -6.645 -17.375 -3.904 1 70.81 183 ALA B O 1
ATOM 2930 N N . ALA B 1 184 ? -6.789 -17.766 -6.082 1 73.19 184 ALA B N 1
ATOM 2931 C CA . ALA B 1 184 ? -7.012 -16.359 -6.395 1 73.19 184 ALA B CA 1
ATOM 2932 C C . ALA B 1 184 ? -8.492 -16 -6.332 1 73.19 184 ALA B C 1
ATOM 2934 O O . ALA B 1 184 ? -8.883 -14.859 -6.578 1 73.19 184 ALA B O 1
ATOM 2935 N N . SER B 1 185 ? -9.266 -17.016 -6.012 1 73.5 185 SER B N 1
ATOM 2936 C CA . SER B 1 185 ? -10.711 -16.797 -5.973 1 73.5 185 SER B CA 1
ATOM 2937 C C . SER B 1 185 ? -11.102 -15.914 -4.793 1 73.5 185 SER B C 1
ATOM 2939 O O . SER B 1 185 ? -10.289 -15.656 -3.906 1 73.5 185 SER B O 1
ATOM 2941 N N . LEU B 1 186 ? -12.281 -15.406 -4.797 1 79.5 186 LEU B N 1
ATOM 2942 C CA . LEU B 1 186 ? -12.812 -14.516 -3.766 1 79.5 186 LEU B CA 1
ATOM 2943 C C . LEU B 1 186 ? -13.203 -15.297 -2.52 1 79.5 186 LEU B C 1
ATOM 2945 O O . LEU B 1 186 ? -13.727 -16.406 -2.619 1 79.5 186 LEU B O 1
#